Protein AF-W9Y0J8-F1 (afdb_monomer_lite)

Foldseek 3Di:
DPVVVVVVVVVVVVVVLLVLLVVLLVVVVVDDDPPVHDDPAAADDFADDLCLVVVQVCVQVVHPDQVSVVVVVVVCCVVPNPSDDDDDADADDDPDPVCRQVVQQVCCVVRVQDSNSNRHSDPDHGSPPPVVVVVPDDPVVSVVSVVVVVPDPPNVVRNVVVVVVCCCPQVVDPCSVVVVVVVVVVVVVVVVVVVVVVVVVVVVVVVVVVVVVVPDDDD

Secondary structure (DSSP, 8-state):
--HHHHHHHHHHHHHHHHHHHHHHHHHHHTT-S-TTSPPSS--B-----SSHHHHHHHHHTTTTS-HHHHHHHHHHHHHSTTT-----------SSHHHHHHHHHHHHHHTT-BGGGTSB-B-SPTTTTTHHHHTTS-HHHHHHHHHHHHH-HHHHHHHHHHHHHHHHHHSSSTTHHHHHHHHHHHHHHHHHHHHHHHHHHHHHHHHHHHHHHTT----

Organism: NCBI:txid1182541

Structure (mmCIF, N/CA/C/O backbone):
data_AF-W9Y0J8-F1
#
_entry.id   AF-W9Y0J8-F1
#
loop_
_atom_site.group_PDB
_atom_site.id
_atom_site.type_symbol
_atom_site.label_atom_id
_atom_site.label_alt_id
_atom_site.label_comp_id
_atom_site.label_asym_id
_atom_site.label_entity_id
_atom_site.label_seq_id
_atom_site.pdbx_PDB_ins_code
_atom_site.Cartn_x
_atom_site.Cartn_y
_atom_site.Cartn_z
_atom_site.occupancy
_atom_site.B_iso_or_equiv
_atom_site.auth_seq_id
_atom_site.auth_comp_id
_atom_site.auth_asym_id
_atom_site.auth_atom_id
_atom_site.pdbx_PDB_model_num
ATOM 1 N N . MET A 1 1 ? 30.926 -12.466 16.566 1.00 41.88 1 MET A N 1
ATOM 2 C CA . MET A 1 1 ? 30.246 -11.501 17.461 1.00 41.88 1 MET A CA 1
ATOM 3 C C . MET A 1 1 ? 29.746 -10.285 16.660 1.00 41.88 1 MET A C 1
ATOM 5 O O . MET A 1 1 ? 30.094 -9.160 16.967 1.00 41.88 1 MET A O 1
ATOM 9 N N . VAL A 1 2 ? 28.962 -10.512 15.593 1.00 45.66 2 VAL A N 1
ATOM 10 C CA . VAL A 1 2 ? 28.469 -9.461 14.659 1.00 45.66 2 VAL A CA 1
ATOM 11 C C . VAL A 1 2 ? 26.941 -9.544 14.482 1.00 45.66 2 VAL A C 1
ATOM 13 O O . VAL A 1 2 ? 26.283 -8.559 14.166 1.00 45.66 2 VAL A O 1
ATOM 16 N N . THR A 1 3 ? 26.348 -10.706 14.762 1.00 46.00 3 THR A N 1
ATOM 17 C CA . THR A 1 3 ? 24.920 -10.994 14.559 1.00 46.00 3 THR A CA 1
ATOM 18 C C . THR A 1 3 ? 24.002 -10.311 15.579 1.00 46.00 3 THR A C 1
ATOM 20 O O . THR A 1 3 ? 22.896 -9.922 15.226 1.00 46.00 3 THR A O 1
ATOM 23 N N . VAL A 1 4 ? 24.460 -10.118 16.823 1.00 45.41 4 VAL A N 1
ATOM 24 C CA . VAL A 1 4 ? 23.644 -9.522 17.902 1.00 45.41 4 VAL A CA 1
ATOM 25 C C . VAL A 1 4 ? 23.455 -8.013 17.700 1.00 45.41 4 VAL A C 1
ATOM 27 O O . VAL A 1 4 ? 22.342 -7.525 17.853 1.00 45.41 4 VAL A O 1
ATOM 30 N N . ASN A 1 5 ? 24.494 -7.290 17.261 1.00 48.16 5 ASN A N 1
ATOM 31 C CA . ASN A 1 5 ? 24.387 -5.852 16.976 1.00 48.16 5 ASN A CA 1
ATOM 32 C C . ASN A 1 5 ? 23.451 -5.557 15.794 1.00 48.16 5 ASN A C 1
ATOM 34 O O . ASN A 1 5 ? 22.644 -4.639 15.884 1.00 48.16 5 ASN A O 1
ATOM 38 N N . LYS A 1 6 ? 23.489 -6.368 14.725 1.00 47.16 6 LYS A N 1
ATOM 39 C CA . LYS A 1 6 ? 22.590 -6.193 13.568 1.00 47.16 6 LYS A CA 1
ATOM 40 C C . LYS A 1 6 ? 21.117 -6.432 13.908 1.00 47.16 6 LYS A C 1
ATOM 42 O O . LYS A 1 6 ? 20.257 -5.743 13.371 1.00 47.16 6 LYS A O 1
ATOM 47 N N . LEU A 1 7 ? 20.823 -7.393 14.788 1.00 52.94 7 LEU A N 1
ATOM 48 C CA . LEU A 1 7 ? 19.456 -7.640 15.261 1.00 52.94 7 LEU A CA 1
ATOM 49 C C . LEU A 1 7 ? 18.948 -6.465 16.106 1.00 52.94 7 LEU A C 1
ATOM 51 O O . LEU A 1 7 ? 17.852 -5.971 15.866 1.00 52.94 7 LEU A O 1
ATOM 55 N N . HIS A 1 8 ? 19.781 -5.957 17.018 1.00 50.41 8 HIS A N 1
ATOM 56 C CA . HIS A 1 8 ? 19.431 -4.816 17.866 1.00 50.41 8 HIS A CA 1
ATOM 57 C C . HIS A 1 8 ? 19.156 -3.543 17.046 1.00 50.41 8 HIS A C 1
ATOM 59 O O . HIS A 1 8 ? 18.212 -2.810 17.331 1.00 50.41 8 HIS A O 1
ATOM 65 N N . GLU A 1 9 ? 19.947 -3.297 16.000 1.00 54.28 9 GLU A N 1
ATOM 66 C CA . GLU A 1 9 ? 19.789 -2.160 15.087 1.00 54.28 9 GLU A CA 1
ATOM 67 C C . GLU A 1 9 ? 18.525 -2.277 14.214 1.00 54.28 9 GLU A C 1
ATOM 69 O O . GLU A 1 9 ? 17.776 -1.308 14.069 1.00 54.28 9 GLU A O 1
ATOM 74 N N . GLN A 1 10 ? 18.224 -3.477 13.697 1.00 60.66 10 GLN A N 1
ATOM 75 C CA . GLN A 1 10 ? 16.974 -3.742 12.975 1.00 60.66 10 GLN A CA 1
ATOM 76 C C . GLN A 1 10 ? 15.741 -3.551 13.865 1.00 60.66 10 GLN A C 1
ATOM 78 O O . GLN A 1 10 ? 14.752 -2.964 13.420 1.00 60.66 10 GLN A O 1
ATOM 83 N N . ASP A 1 11 ? 15.798 -4.003 15.117 1.00 61.78 11 ASP A N 1
ATOM 84 C CA . ASP A 1 11 ? 14.700 -3.851 16.071 1.00 61.78 11 ASP A CA 1
ATOM 85 C C . ASP A 1 11 ? 14.497 -2.384 16.481 1.00 61.78 11 ASP A C 1
ATOM 87 O O . ASP A 1 11 ? 13.356 -1.920 16.558 1.00 61.78 11 ASP A O 1
ATOM 91 N N . HIS A 1 12 ? 15.578 -1.612 16.654 1.00 60.88 12 HIS A N 1
ATOM 92 C CA . HIS A 1 12 ? 15.491 -0.165 16.878 1.00 60.88 12 HIS A CA 1
ATOM 93 C C . HIS A 1 12 ? 14.863 0.575 15.692 1.00 60.88 12 HIS A C 1
ATOM 95 O O . HIS A 1 12 ? 13.988 1.420 15.896 1.00 60.88 12 HIS A O 1
ATOM 101 N N . ASN A 1 13 ? 15.254 0.236 14.461 1.00 75.00 13 ASN A N 1
ATOM 102 C CA . ASN A 1 13 ? 14.703 0.862 13.260 1.00 75.00 13 ASN A CA 1
ATOM 103 C C . ASN A 1 13 ? 13.203 0.542 13.098 1.00 75.00 13 ASN A C 1
ATOM 105 O O . ASN A 1 13 ? 12.378 1.438 12.914 1.00 75.00 13 ASN A O 1
ATOM 109 N N . ARG A 1 14 ? 12.812 -0.724 13.297 1.00 82.25 14 ARG A N 1
ATOM 110 C CA . ARG A 1 14 ? 11.399 -1.141 13.278 1.00 82.25 14 ARG A CA 1
ATOM 111 C C . ARG A 1 14 ? 10.566 -0.436 14.337 1.00 82.25 14 ARG A C 1
ATOM 113 O O . ARG A 1 14 ? 9.449 -0.010 14.055 1.00 82.25 14 ARG A O 1
ATOM 120 N N . ARG A 1 15 ? 11.101 -0.292 15.551 1.00 84.56 15 ARG A N 1
ATOM 121 C CA . ARG A 1 15 ? 10.426 0.443 16.621 1.00 84.56 15 ARG A CA 1
ATOM 122 C C . ARG A 1 15 ? 10.195 1.901 16.231 1.00 84.56 15 ARG A C 1
ATOM 124 O O . ARG A 1 15 ? 9.079 2.382 16.393 1.00 84.56 15 ARG A O 1
ATOM 131 N N . SER A 1 16 ? 11.204 2.568 15.671 1.00 84.50 16 SER A N 1
ATOM 132 C CA . SER A 1 16 ? 11.073 3.957 15.219 1.00 84.50 16 SER A CA 1
ATOM 133 C C . SER A 1 16 ? 9.994 4.115 14.144 1.00 84.50 16 SER A C 1
ATOM 135 O O . SER A 1 16 ? 9.191 5.045 14.211 1.00 84.50 16 SER A O 1
ATOM 137 N N . VAL A 1 17 ? 9.914 3.180 13.193 1.00 86.06 17 VAL A N 1
ATOM 138 C CA . VAL A 1 17 ? 8.860 3.154 12.166 1.00 86.06 17 VAL A CA 1
ATOM 139 C C . VAL A 1 17 ? 7.468 3.001 12.784 1.00 86.06 17 VAL A C 1
ATOM 141 O O . VAL A 1 17 ? 6.547 3.730 12.418 1.00 86.06 17 VAL A O 1
ATOM 144 N N . VAL A 1 18 ? 7.302 2.086 13.744 1.00 87.75 18 VAL A N 1
ATOM 145 C CA . VAL A 1 18 ? 6.018 1.897 14.439 1.00 87.75 18 VAL A CA 1
ATOM 146 C C . VAL A 1 18 ? 5.642 3.139 15.247 1.00 87.75 18 VAL A C 1
ATOM 148 O O . VAL A 1 18 ? 4.486 3.553 15.226 1.00 87.75 18 VAL A O 1
ATOM 151 N N . GLU A 1 19 ? 6.598 3.762 15.936 1.00 87.50 19 GLU A N 1
ATOM 152 C CA . GLU A 1 19 ? 6.370 4.997 16.695 1.00 87.50 19 GLU A CA 1
ATOM 153 C C . GLU A 1 19 ? 5.931 6.148 15.778 1.00 87.50 19 GLU A C 1
ATOM 155 O O . GLU A 1 19 ? 4.981 6.859 16.112 1.00 87.50 19 GLU A O 1
ATOM 160 N N . HIS A 1 20 ? 6.551 6.284 14.601 1.00 84.25 20 HIS A N 1
ATOM 161 C CA . HIS A 1 20 ? 6.134 7.235 13.568 1.00 84.25 20 HIS A CA 1
ATOM 162 C C . HIS A 1 20 ? 4.701 6.979 13.100 1.00 84.25 20 HIS A C 1
ATOM 164 O O . HIS A 1 20 ? 3.868 7.884 13.155 1.00 84.25 20 HIS A O 1
ATOM 170 N N . PHE A 1 21 ? 4.395 5.736 12.723 1.00 87.69 21 PHE A N 1
ATOM 171 C CA . PHE A 1 21 ? 3.055 5.340 12.297 1.00 87.69 21 PHE A CA 1
ATOM 172 C C . PHE A 1 21 ? 1.998 5.654 13.368 1.00 87.69 21 PHE A C 1
ATOM 174 O O . PHE A 1 21 ? 0.971 6.257 13.070 1.00 87.69 21 PHE A O 1
ATOM 181 N N . VAL A 1 22 ? 2.253 5.304 14.635 1.00 87.56 22 VAL A N 1
ATOM 182 C CA . VAL A 1 22 ? 1.313 5.560 15.741 1.00 87.56 22 VAL A CA 1
ATOM 183 C C . VAL A 1 22 ? 1.137 7.055 16.001 1.00 87.56 22 VAL A C 1
ATOM 185 O O . VAL A 1 22 ? 0.021 7.495 16.277 1.00 87.56 22 VAL A O 1
ATOM 188 N N . ARG A 1 23 ? 2.214 7.843 15.941 1.00 86.94 23 ARG A N 1
ATOM 189 C CA . ARG A 1 23 ? 2.152 9.298 16.124 1.00 86.94 23 ARG A CA 1
ATOM 190 C C . ARG A 1 23 ? 1.251 9.944 15.074 1.00 86.94 23 ARG A C 1
ATOM 192 O O . ARG A 1 23 ? 0.378 10.733 15.431 1.00 86.94 23 ARG A O 1
ATOM 199 N N . ASP A 1 24 ? 1.433 9.580 13.812 1.00 82.31 24 ASP A N 1
ATOM 200 C CA . ASP A 1 24 ? 0.689 10.186 12.710 1.00 82.31 24 ASP A CA 1
ATOM 201 C C . ASP A 1 24 ? -0.756 9.656 12.663 1.00 82.31 24 ASP A C 1
ATOM 203 O O . ASP A 1 24 ? -1.689 10.429 12.452 1.00 82.31 24 ASP A O 1
ATOM 207 N N . LEU A 1 25 ? -0.973 8.380 13.009 1.00 82.69 25 LEU A N 1
ATOM 208 C CA . LEU A 1 25 ? -2.308 7.815 13.224 1.00 82.69 25 LEU A CA 1
ATOM 209 C C . LEU A 1 25 ? -3.071 8.544 14.341 1.00 82.69 25 LEU A C 1
ATOM 211 O O . LEU A 1 25 ? -4.255 8.835 14.189 1.00 82.69 25 LEU A O 1
ATOM 215 N N . ARG A 1 26 ? -2.421 8.866 15.468 1.00 81.44 26 ARG A N 1
ATOM 216 C CA . ARG A 1 26 ? -3.066 9.605 16.568 1.00 81.44 26 ARG A CA 1
ATOM 217 C C . ARG A 1 26 ? -3.559 10.974 16.125 1.00 81.44 26 ARG A C 1
ATOM 219 O O . ARG A 1 26 ? -4.678 11.330 16.475 1.00 81.44 26 ARG A O 1
ATOM 226 N N . ARG A 1 27 ? -2.765 11.701 15.331 1.00 75.38 27 ARG A N 1
ATOM 227 C CA . ARG A 1 27 ? -3.169 12.996 14.764 1.00 75.38 27 ARG A CA 1
ATOM 228 C C . ARG A 1 27 ? -4.475 12.877 13.978 1.00 75.38 27 ARG A C 1
ATOM 230 O O . ARG A 1 27 ? -5.329 13.745 14.097 1.00 75.38 27 ARG A O 1
ATOM 237 N N . ASP A 1 28 ? -4.640 11.802 13.214 1.00 71.56 28 ASP A N 1
ATOM 238 C CA . ASP A 1 28 ? -5.849 11.572 12.421 1.00 71.56 28 ASP A CA 1
ATOM 239 C C . ASP A 1 28 ? -7.051 11.115 13.265 1.00 71.56 28 ASP A C 1
ATOM 241 O O . ASP A 1 28 ? -8.195 11.437 12.933 1.00 71.56 28 ASP A O 1
ATOM 245 N N . LEU A 1 29 ? -6.809 10.368 14.348 1.00 72.06 29 LEU A N 1
ATOM 246 C CA . LEU A 1 29 ? -7.855 9.850 15.238 1.00 72.06 29 LEU A CA 1
ATOM 247 C C . LEU A 1 29 ? -8.423 10.911 16.191 1.00 72.06 29 LEU A C 1
ATOM 249 O O . LEU A 1 29 ? -9.604 10.841 16.522 1.00 72.06 29 LEU A O 1
ATOM 253 N N . ASP A 1 30 ? -7.624 11.898 16.603 1.00 62.84 30 ASP A N 1
ATOM 254 C CA . ASP A 1 30 ? -8.032 12.926 17.578 1.00 62.84 30 ASP A CA 1
ATOM 255 C C . ASP A 1 30 ? -9.066 13.930 17.023 1.00 62.84 30 ASP A C 1
ATOM 257 O O . ASP A 1 30 ? -9.601 14.761 17.752 1.00 62.84 30 ASP A O 1
ATOM 261 N N . ILE A 1 31 ? -9.362 13.881 15.717 1.00 56.50 31 ILE A N 1
ATOM 262 C CA . ILE A 1 31 ? -10.026 14.986 15.012 1.00 56.50 31 ILE A CA 1
ATOM 263 C C . ILE A 1 31 ? -11.538 14.780 14.770 1.00 56.50 31 ILE A C 1
ATOM 265 O O . ILE A 1 31 ? -12.193 15.746 14.381 1.00 56.50 31 ILE A O 1
ATOM 269 N N . ARG A 1 32 ? -12.171 13.603 14.960 1.00 55.03 32 ARG A N 1
ATOM 270 C CA . ARG A 1 32 ? -13.551 13.416 14.424 1.00 55.03 32 ARG A CA 1
ATOM 271 C C . ARG A 1 32 ? -14.574 12.659 15.279 1.00 55.03 32 ARG A C 1
ATOM 273 O O . ARG A 1 32 ? -14.362 11.535 15.718 1.00 55.03 32 ARG A O 1
ATOM 280 N N . ALA A 1 33 ? -15.774 13.248 15.346 1.00 55.66 33 ALA A N 1
ATOM 281 C CA . ALA A 1 33 ? -17.040 12.537 15.516 1.00 55.66 33 ALA A CA 1
ATOM 282 C C . ALA A 1 33 ? -17.268 11.574 14.328 1.00 55.66 33 ALA A C 1
ATOM 284 O O . ALA A 1 33 ? -17.058 11.961 13.178 1.00 55.66 33 ALA A O 1
ATOM 285 N N . GLY A 1 34 ? -17.710 10.338 14.594 1.00 61.41 34 GLY A N 1
ATOM 286 C CA . GLY A 1 34 ? -17.904 9.296 13.570 1.00 61.41 34 GLY A CA 1
ATOM 287 C C . GLY A 1 34 ? -16.818 8.214 13.527 1.00 61.41 34 GLY A C 1
ATOM 288 O O . GLY A 1 34 ? -16.537 7.688 12.454 1.00 61.41 34 GLY A O 1
ATOM 289 N N . TYR A 1 35 ? -16.202 7.891 14.671 1.00 62.19 35 TYR A N 1
ATOM 290 C CA . TYR A 1 35 ? -15.223 6.797 14.824 1.00 62.19 35 TYR A CA 1
ATOM 291 C C . TYR A 1 35 ? -15.770 5.413 14.422 1.00 62.19 35 TYR A C 1
ATOM 293 O O . TYR A 1 35 ? -15.007 4.478 14.204 1.00 62.19 35 TYR A O 1
ATOM 301 N N . ASP A 1 36 ? -17.093 5.291 14.363 1.00 67.19 36 ASP A N 1
ATOM 302 C CA . ASP A 1 36 ? -17.869 4.116 13.985 1.00 67.19 36 ASP A CA 1
ATOM 303 C C . ASP A 1 36 ? -18.178 4.055 12.479 1.00 67.19 36 ASP A C 1
ATOM 305 O O . ASP A 1 36 ? -18.804 3.104 12.014 1.00 67.19 36 ASP A O 1
ATOM 309 N N . LYS A 1 37 ? -17.750 5.057 11.700 1.00 70.94 37 LYS A N 1
ATOM 310 C CA . LYS A 1 37 ? -17.963 5.119 10.250 1.00 70.94 37 LYS A CA 1
ATOM 311 C C . LYS A 1 37 ? -16.682 4.773 9.486 1.00 70.94 37 LYS A C 1
ATOM 313 O O . LYS A 1 37 ? -15.587 5.097 9.953 1.00 70.94 37 LYS A O 1
ATOM 318 N N . PRO A 1 38 ? -16.791 4.180 8.280 1.00 69.31 38 PRO A N 1
ATOM 319 C CA . PRO A 1 38 ? -15.637 3.967 7.414 1.00 69.31 38 PRO A CA 1
ATOM 320 C C . PRO A 1 38 ? -14.871 5.272 7.166 1.00 69.31 38 PRO A C 1
ATOM 322 O O . PRO A 1 38 ? -15.468 6.317 6.889 1.00 69.31 38 PRO A O 1
ATOM 325 N N . ARG A 1 39 ? -13.536 5.218 7.256 1.00 72.81 39 ARG A N 1
ATOM 326 C CA . ARG A 1 39 ? -12.682 6.345 6.858 1.00 72.81 39 ARG A CA 1
ATOM 327 C C . ARG A 1 39 ? -12.871 6.610 5.362 1.00 72.81 39 ARG A C 1
ATOM 329 O O . ARG A 1 39 ? -13.032 5.680 4.582 1.00 72.81 39 ARG A O 1
ATOM 336 N N . HIS A 1 40 ? -12.772 7.879 4.962 1.00 70.56 40 HIS A N 1
ATOM 337 C CA . HIS A 1 40 ? -12.768 8.252 3.541 1.00 70.56 40 HIS A CA 1
ATOM 338 C C . HIS A 1 40 ? -11.569 7.647 2.793 1.00 70.56 40 HIS A C 1
ATOM 340 O O . HIS A 1 40 ? -11.663 7.351 1.608 1.00 70.56 40 HIS A O 1
ATOM 346 N N . VAL A 1 41 ? -10.434 7.486 3.479 1.00 75.06 41 VAL A N 1
ATOM 347 C CA . VAL A 1 41 ? -9.249 6.809 2.946 1.00 75.06 41 VAL A CA 1
ATOM 348 C C . VAL A 1 41 ? -9.007 5.574 3.813 1.00 75.06 41 VAL A C 1
ATOM 350 O O . VAL A 1 41 ? -8.814 5.736 5.026 1.00 75.06 41 VAL A O 1
ATOM 353 N N . PRO A 1 42 ? -9.089 4.354 3.249 1.00 81.94 42 PRO A N 1
ATOM 354 C CA . PRO A 1 42 ? -8.807 3.139 3.998 1.00 81.94 42 PRO A CA 1
ATOM 355 C C . PRO A 1 42 ? -7.323 3.070 4.365 1.00 81.94 42 PRO A C 1
ATOM 357 O O . PRO A 1 42 ? -6.492 3.770 3.793 1.00 81.94 42 PRO A O 1
ATOM 360 N N . PHE A 1 43 ? -6.985 2.207 5.321 1.00 88.25 43 PHE A N 1
ATOM 361 C CA . PHE A 1 43 ? -5.584 1.871 5.536 1.00 88.25 43 PHE A CA 1
ATOM 362 C C . PHE A 1 43 ? -5.088 0.982 4.405 1.00 88.25 43 PHE A C 1
ATOM 364 O O . PHE A 1 43 ? -5.770 0.013 4.065 1.00 88.25 43 PHE A O 1
ATOM 371 N N . LEU A 1 44 ? -3.921 1.280 3.841 1.00 89.06 44 LEU A N 1
ATOM 372 C CA . LEU A 1 44 ? -3.459 0.573 2.652 1.00 89.06 44 LEU A CA 1
ATOM 373 C C . LEU A 1 44 ? -1.949 0.376 2.566 1.00 89.06 44 LEU A C 1
ATOM 375 O O . LEU A 1 44 ? -1.137 1.153 3.070 1.00 89.06 44 LEU A O 1
ATOM 379 N N . GLU A 1 45 ? -1.602 -0.714 1.894 1.00 89.69 45 GLU A N 1
ATOM 380 C CA . GLU A 1 45 ? -0.286 -0.997 1.345 1.00 89.69 45 GLU A CA 1
ATOM 381 C C . GLU A 1 45 ? -0.464 -1.159 -0.161 1.00 89.69 45 GLU A C 1
ATOM 383 O O . GLU A 1 45 ? -1.436 -1.758 -0.625 1.00 89.69 45 GLU A O 1
ATOM 388 N N . VAL A 1 46 ? 0.463 -0.577 -0.910 1.00 87.69 46 VAL A N 1
ATOM 389 C CA . VAL A 1 46 ? 0.573 -0.775 -2.347 1.00 87.69 46 VAL A CA 1
ATOM 390 C C . VAL A 1 46 ? 1.924 -1.415 -2.586 1.00 87.69 46 VAL A C 1
ATOM 392 O O . VAL A 1 46 ? 2.939 -0.972 -2.048 1.00 87.69 46 VAL A O 1
ATOM 395 N N . GLY A 1 47 ? 1.922 -2.459 -3.400 1.00 84.44 47 GLY A N 1
ATOM 396 C CA . GLY A 1 47 ? 3.131 -3.132 -3.821 1.00 84.44 47 GLY A CA 1
ATOM 397 C C . GLY A 1 47 ? 2.921 -3.808 -5.161 1.00 84.44 47 GLY A C 1
ATOM 398 O O . GLY A 1 47 ? 1.791 -4.086 -5.565 1.00 84.44 47 GLY A O 1
ATOM 399 N N . PHE A 1 48 ? 4.017 -4.110 -5.845 1.00 83.12 48 PHE A N 1
ATOM 400 C CA . PHE A 1 48 ? 3.962 -4.881 -7.086 1.00 83.12 48 PHE A CA 1
ATOM 401 C C . PHE A 1 48 ? 4.450 -6.326 -6.881 1.00 83.12 48 PHE A C 1
ATOM 403 O O . PHE A 1 48 ? 5.144 -6.657 -5.914 1.00 83.12 48 PHE A O 1
ATOM 410 N N . SER A 1 49 ? 4.087 -7.230 -7.792 1.00 81.88 49 SER A N 1
ATOM 411 C CA . SER A 1 49 ? 4.657 -8.578 -7.835 1.00 81.88 49 SER A CA 1
ATOM 412 C C . SER A 1 49 ? 4.498 -9.208 -9.210 1.00 81.88 49 SER A C 1
ATOM 414 O O . SER A 1 49 ? 3.456 -9.064 -9.839 1.00 81.88 49 SER A O 1
ATOM 416 N N . ASP A 1 50 ? 5.499 -9.983 -9.617 1.00 75.31 50 ASP A N 1
ATOM 417 C CA . ASP A 1 50 ? 5.416 -10.926 -10.735 1.00 75.31 50 ASP A CA 1
ATOM 418 C C . ASP A 1 50 ? 4.655 -12.217 -10.385 1.00 75.31 50 ASP A C 1
ATOM 420 O O . ASP A 1 50 ? 4.214 -12.951 -11.263 1.00 75.31 50 ASP A O 1
ATOM 424 N N . GLN A 1 51 ? 4.470 -12.495 -9.093 1.00 79.62 51 GLN A N 1
ATOM 425 C CA . GLN A 1 51 ? 3.735 -13.642 -8.564 1.00 79.62 51 GLN A CA 1
ATOM 426 C C . GLN A 1 51 ? 2.571 -13.160 -7.692 1.00 79.62 51 GLN A C 1
ATOM 428 O O . GLN A 1 51 ? 2.458 -13.531 -6.519 1.00 79.62 51 GLN A O 1
ATOM 433 N N . VAL A 1 52 ? 1.690 -12.331 -8.268 1.00 79.81 52 VAL A N 1
ATOM 434 C CA . VAL A 1 52 ? 0.612 -11.632 -7.546 1.00 79.81 52 VAL A CA 1
ATOM 435 C C . VAL A 1 52 ? -0.211 -12.561 -6.652 1.00 79.81 52 VAL A C 1
ATOM 437 O O . VAL A 1 52 ? -0.365 -12.285 -5.467 1.00 79.81 52 VAL A O 1
ATOM 440 N N . ILE A 1 53 ? -0.628 -13.735 -7.137 1.00 79.56 53 ILE A N 1
ATOM 441 C CA . ILE A 1 53 ? -1.405 -14.697 -6.337 1.00 79.56 53 ILE A CA 1
ATOM 442 C C . ILE A 1 53 ? -0.633 -15.188 -5.108 1.00 79.56 53 ILE A C 1
ATOM 444 O O . ILE A 1 53 ? -1.203 -15.342 -4.025 1.00 79.56 53 ILE A O 1
ATOM 448 N N . LYS A 1 54 ? 0.672 -15.438 -5.249 1.00 79.19 54 LYS A N 1
ATOM 449 C CA . LYS A 1 54 ? 1.518 -15.865 -4.131 1.00 79.19 54 LYS A CA 1
ATOM 450 C C . LYS A 1 54 ? 1.663 -14.738 -3.114 1.00 79.19 54 LYS A C 1
ATOM 452 O O . LYS A 1 54 ? 1.536 -15.008 -1.921 1.00 79.19 54 LYS A O 1
ATOM 457 N N . ARG A 1 55 ? 1.870 -13.498 -3.574 1.00 83.00 55 ARG A N 1
ATOM 458 C CA . ARG A 1 55 ? 1.976 -12.322 -2.700 1.00 83.00 55 ARG A CA 1
ATOM 459 C C . ARG A 1 55 ? 0.661 -12.035 -1.969 1.00 83.00 55 ARG A C 1
ATOM 461 O O . ARG A 1 55 ? 0.678 -11.865 -0.756 1.00 83.00 55 ARG A O 1
ATOM 468 N N . LEU A 1 56 ? -0.481 -12.110 -2.650 1.00 84.00 56 LEU A N 1
ATOM 469 C CA . LEU A 1 56 ? -1.805 -11.963 -2.033 1.00 84.00 56 LEU A CA 1
ATOM 470 C C . LEU A 1 56 ? -2.056 -13.027 -0.950 1.00 84.00 56 LEU A C 1
ATOM 472 O O . LEU A 1 56 ? -2.401 -12.704 0.188 1.00 84.00 56 LEU A O 1
ATOM 476 N N . ARG A 1 57 ? -1.769 -14.303 -1.242 1.00 85.94 57 ARG A N 1
ATOM 477 C CA . ARG A 1 57 ? -1.860 -15.388 -0.245 1.00 85.94 57 ARG A CA 1
ATOM 478 C C . ARG A 1 57 ? -0.916 -15.182 0.938 1.00 85.94 57 ARG A C 1
ATOM 480 O O . ARG A 1 57 ? -1.277 -15.514 2.064 1.00 85.94 57 ARG A O 1
ATOM 487 N N . ALA A 1 58 ? 0.284 -14.670 0.685 1.00 85.12 58 ALA A N 1
ATOM 488 C CA . ALA A 1 58 ? 1.268 -14.359 1.711 1.00 85.12 58 ALA A CA 1
ATOM 489 C C . ALA A 1 58 ? 0.767 -13.240 2.644 1.00 85.12 58 ALA A C 1
ATOM 491 O O . ALA A 1 58 ? 0.767 -13.431 3.861 1.00 85.12 58 ALA A O 1
ATOM 492 N N . HIS A 1 59 ? 0.227 -12.147 2.094 1.00 87.12 59 HIS A N 1
ATOM 493 C CA . HIS A 1 59 ? -0.406 -11.080 2.877 1.00 87.12 59 HIS A CA 1
ATOM 494 C C . HIS A 1 59 ? -1.613 -11.576 3.682 1.00 87.12 59 HIS A C 1
ATOM 496 O O . HIS A 1 59 ? -1.701 -11.274 4.868 1.00 87.12 59 HIS A O 1
ATOM 502 N N . ALA A 1 60 ? -2.483 -12.405 3.091 1.00 86.69 60 ALA A N 1
ATOM 503 C CA . ALA A 1 60 ? -3.658 -12.960 3.775 1.00 86.69 60 ALA A CA 1
ATOM 504 C C . ALA A 1 60 ? -3.280 -13.848 4.973 1.00 86.69 60 ALA A C 1
ATOM 506 O O . ALA A 1 60 ? -4.025 -13.958 5.940 1.00 86.69 60 ALA A O 1
ATOM 507 N N . LYS A 1 61 ? -2.105 -14.486 4.913 1.00 88.19 61 LYS A N 1
ATOM 508 C CA . LYS A 1 61 ? -1.554 -15.316 5.993 1.00 88.19 61 LYS A CA 1
ATOM 509 C C . LYS A 1 61 ? -0.600 -14.557 6.915 1.00 88.19 61 LYS A C 1
ATOM 511 O O . LYS A 1 61 ? -0.019 -15.170 7.806 1.00 88.19 61 LYS A O 1
ATOM 516 N N . HIS A 1 62 ? -0.382 -13.263 6.681 1.00 88.31 62 HIS A N 1
ATOM 517 C CA . HIS A 1 62 ? 0.632 -12.451 7.360 1.00 88.31 62 HIS A CA 1
ATOM 518 C C . HIS A 1 62 ? 2.067 -13.002 7.269 1.00 88.31 62 HIS A C 1
ATOM 520 O O . HIS A 1 62 ? 2.943 -12.611 8.041 1.00 88.31 62 HIS A O 1
ATOM 526 N N . THR A 1 63 ? 2.350 -13.867 6.296 1.00 83.94 63 THR A N 1
ATOM 527 C CA . THR A 1 63 ? 3.681 -14.436 6.053 1.00 83.94 63 THR A CA 1
ATOM 528 C C . THR A 1 63 ? 4.397 -13.592 5.009 1.00 83.94 63 THR A C 1
ATOM 530 O O . THR A 1 63 ? 3.830 -13.376 3.947 1.00 83.94 63 THR A O 1
ATOM 533 N N . CYS A 1 64 ? 5.622 -13.123 5.268 1.00 78.25 64 CYS A N 1
ATOM 534 C CA . CYS A 1 64 ? 6.371 -12.270 4.322 1.00 78.25 64 CYS A CA 1
ATOM 535 C C . CYS A 1 64 ? 5.606 -11.000 3.891 1.00 78.25 64 CYS A C 1
ATOM 537 O O . CYS A 1 64 ? 5.685 -10.570 2.746 1.00 78.25 64 CYS A O 1
ATOM 539 N N . SER A 1 65 ? 4.856 -10.423 4.827 1.00 79.94 65 SER A N 1
ATOM 540 C CA . SER A 1 65 ? 4.051 -9.216 4.649 1.00 79.94 65 SER A CA 1
ATOM 541 C C . SER A 1 65 ? 4.685 -8.034 5.389 1.00 79.94 65 SER A C 1
ATOM 543 O O . SER A 1 65 ? 5.575 -8.214 6.226 1.00 79.94 65 SER A O 1
ATOM 545 N N . ASN A 1 66 ? 4.216 -6.821 5.107 1.00 88.00 66 ASN A N 1
ATOM 546 C CA . ASN A 1 66 ? 4.609 -5.625 5.835 1.00 88.00 66 ASN A CA 1
ATOM 547 C C . ASN A 1 66 ? 4.308 -5.788 7.341 1.00 88.00 66 ASN A C 1
ATOM 549 O O . ASN A 1 66 ? 3.171 -6.045 7.743 1.00 88.00 66 ASN A O 1
ATOM 553 N N . TYR A 1 67 ? 5.335 -5.650 8.186 1.00 88.81 67 TYR A N 1
ATOM 554 C CA . TYR A 1 67 ? 5.196 -5.893 9.625 1.00 88.81 67 TYR A CA 1
ATOM 555 C C . TYR A 1 67 ? 4.326 -4.844 10.331 1.00 88.81 67 TYR A C 1
ATOM 557 O O . TYR A 1 67 ? 3.689 -5.181 11.325 1.00 88.81 67 TYR A O 1
ATOM 565 N N . VAL A 1 68 ? 4.259 -3.606 9.824 1.00 89.44 68 VAL A N 1
ATOM 566 C CA . VAL A 1 68 ? 3.387 -2.552 10.369 1.00 89.44 68 VAL A CA 1
ATOM 567 C C . VAL A 1 68 ? 1.928 -2.909 10.105 1.00 89.44 68 VAL A C 1
ATOM 569 O O . VAL A 1 68 ? 1.122 -2.882 11.029 1.00 89.44 68 VAL A O 1
ATOM 572 N N . MET A 1 69 ? 1.609 -3.342 8.880 1.00 90.81 69 MET A N 1
ATOM 573 C CA . MET A 1 69 ? 0.277 -3.843 8.520 1.00 90.81 69 MET A CA 1
ATOM 574 C C . MET A 1 69 ? -0.123 -5.042 9.388 1.00 90.81 69 MET A C 1
ATOM 576 O O . MET A 1 69 ? -1.231 -5.087 9.917 1.00 90.81 69 MET A O 1
ATOM 580 N N . ASN A 1 70 ? 0.790 -6.000 9.578 1.00 91.31 70 ASN A N 1
ATOM 581 C CA . ASN A 1 70 ? 0.540 -7.171 10.419 1.00 91.31 70 ASN A CA 1
ATOM 582 C C . ASN A 1 70 ? 0.295 -6.782 11.886 1.00 91.31 70 ASN A C 1
ATOM 584 O O . ASN A 1 70 ? -0.629 -7.301 12.511 1.00 91.31 70 ASN A O 1
ATOM 588 N N . LEU A 1 71 ? 1.106 -5.870 12.434 1.00 90.38 71 LEU A N 1
ATOM 589 C CA . LEU A 1 71 ? 0.943 -5.370 13.799 1.00 90.38 71 LEU A CA 1
ATOM 590 C C . LEU A 1 71 ? -0.391 -4.636 13.963 1.00 90.38 71 LEU A C 1
ATOM 592 O O . LEU A 1 71 ? -1.099 -4.870 14.940 1.00 90.38 71 LEU A O 1
ATOM 596 N N . PHE A 1 72 ? -0.740 -3.782 12.999 1.00 90.25 72 PHE A N 1
ATOM 597 C CA . PHE A 1 72 ? -2.008 -3.067 12.978 1.00 90.25 72 PHE A CA 1
ATOM 598 C C . PHE A 1 72 ? -3.187 -4.041 12.959 1.00 90.25 72 PHE A C 1
ATOM 600 O O . PHE A 1 72 ? -4.031 -3.970 13.846 1.00 90.25 72 PHE A O 1
ATOM 607 N N . HIS A 1 73 ? -3.195 -5.001 12.029 1.00 90.50 73 HIS A N 1
ATOM 608 C CA . HIS A 1 73 ? -4.276 -5.977 11.906 1.00 90.50 73 HIS A CA 1
ATOM 609 C C . HIS A 1 73 ? -4.427 -6.839 13.169 1.00 90.50 73 HIS A C 1
ATOM 611 O O . HIS A 1 73 ? -5.536 -7.031 13.662 1.00 90.50 73 HIS A O 1
ATOM 617 N N . ALA A 1 74 ? -3.317 -7.295 13.761 1.00 91.12 74 ALA A N 1
ATOM 618 C CA . ALA A 1 74 ? -3.349 -8.040 15.018 1.00 91.12 74 ALA A CA 1
ATOM 619 C C . ALA A 1 74 ? -3.915 -7.204 16.182 1.00 91.12 74 ALA A C 1
ATOM 621 O O . ALA A 1 74 ? -4.670 -7.716 17.012 1.00 91.12 74 ALA A O 1
ATOM 622 N N . ALA A 1 75 ? -3.569 -5.914 16.250 1.00 90.12 75 ALA A N 1
ATOM 623 C CA . ALA A 1 75 ? -4.086 -5.007 17.268 1.00 90.12 75 ALA A CA 1
ATOM 624 C C . ALA A 1 75 ? -5.582 -4.717 17.076 1.00 90.12 75 ALA A C 1
ATOM 626 O O . ALA A 1 75 ? -6.337 -4.747 18.052 1.00 90.12 75 ALA A O 1
ATOM 627 N N . THR A 1 76 ? -6.024 -4.466 15.839 1.00 88.56 76 THR A N 1
ATOM 628 C CA . THR A 1 76 ? -7.432 -4.191 15.535 1.00 88.56 76 THR A CA 1
ATOM 629 C C . THR A 1 76 ? -8.297 -5.419 15.729 1.00 88.56 76 THR A C 1
ATOM 631 O O . THR A 1 76 ? -9.336 -5.295 16.359 1.00 88.56 76 THR A O 1
ATOM 634 N N . GLU A 1 77 ? -7.859 -6.603 15.305 1.00 89.62 77 GLU A N 1
ATOM 635 C CA . GLU A 1 77 ? -8.627 -7.835 15.504 1.00 89.62 77 GLU A CA 1
ATOM 636 C C . GLU A 1 77 ? -8.773 -8.165 16.994 1.00 89.62 77 GLU A C 1
ATOM 638 O O . GLU A 1 77 ? -9.838 -8.559 17.466 1.00 89.62 77 GLU A O 1
ATOM 643 N N . ARG A 1 78 ? -7.730 -7.910 17.795 1.00 90.88 78 ARG A N 1
ATOM 644 C CA . ARG A 1 78 ? -7.819 -8.099 19.246 1.00 90.88 78 ARG A CA 1
ATOM 645 C C . ARG A 1 78 ? -8.747 -7.090 19.929 1.00 90.88 78 ARG A C 1
ATOM 647 O O . ARG A 1 78 ? -9.350 -7.426 20.949 1.00 90.88 78 ARG A O 1
ATOM 654 N N . ARG A 1 79 ? -8.827 -5.850 19.437 1.00 87.62 79 ARG A N 1
ATOM 655 C CA . ARG A 1 79 ? -9.586 -4.767 20.091 1.00 87.62 79 ARG A CA 1
ATOM 656 C C . ARG A 1 79 ? -11.011 -4.596 19.557 1.00 87.62 79 ARG A C 1
ATOM 658 O O . ARG A 1 79 ? -11.874 -4.164 20.326 1.00 87.62 79 ARG A O 1
ATOM 665 N N . PHE A 1 80 ? -11.217 -4.919 18.285 1.00 85.75 80 PHE A N 1
ATOM 666 C CA . PHE A 1 80 ? -12.413 -4.715 17.465 1.00 85.75 80 PHE A CA 1
ATOM 667 C C . PHE A 1 80 ? -12.643 -5.950 16.565 1.00 85.75 80 PHE A C 1
ATOM 669 O O . PHE A 1 80 ? -12.535 -5.858 15.338 1.00 85.75 80 PHE A O 1
ATOM 676 N N . PRO A 1 81 ? -12.905 -7.122 17.166 1.00 87.75 81 PRO A N 1
ATOM 677 C CA . PRO A 1 81 ? -12.960 -8.386 16.436 1.00 87.75 81 PRO A CA 1
ATOM 678 C C . PRO A 1 81 ? -14.013 -8.346 15.327 1.00 87.75 81 PRO A C 1
ATOM 680 O O . PRO A 1 81 ? -15.150 -7.926 15.561 1.00 87.75 81 PRO A O 1
ATOM 683 N N . GLY A 1 82 ? -13.624 -8.756 14.118 1.00 84.44 82 GLY A N 1
ATOM 684 C CA . GLY A 1 82 ? -14.512 -8.809 12.952 1.00 84.44 82 GLY A CA 1
ATOM 685 C C . GLY A 1 82 ? -14.987 -7.449 12.424 1.00 84.44 82 GLY A C 1
ATOM 686 O O . GLY A 1 82 ? -15.860 -7.406 11.563 1.00 84.44 82 GLY A O 1
ATOM 687 N N . THR A 1 83 ? -14.450 -6.335 12.934 1.00 83.50 83 THR A N 1
ATOM 688 C CA . THR A 1 83 ? -14.770 -4.988 12.426 1.00 83.50 83 THR A CA 1
ATOM 689 C C . THR A 1 83 ? -13.874 -4.586 11.257 1.00 83.50 83 THR A C 1
ATOM 691 O O . THR A 1 83 ? -14.312 -3.864 10.366 1.00 83.50 83 THR A O 1
ATOM 694 N N . PHE A 1 84 ? -12.620 -5.038 11.261 1.00 83.25 84 PHE A N 1
ATOM 695 C CA . PHE A 1 84 ? -11.640 -4.721 10.227 1.00 83.25 84 PHE A CA 1
ATOM 696 C C . PHE A 1 84 ? -11.310 -5.983 9.436 1.00 83.25 84 PHE A C 1
ATOM 698 O O . PHE A 1 84 ? -10.983 -7.007 10.027 1.00 83.25 84 PHE A O 1
ATOM 705 N N . GLU A 1 85 ? -11.366 -5.892 8.110 1.00 85.06 85 GLU A N 1
ATOM 706 C CA . GLU A 1 85 ? -11.009 -6.978 7.200 1.00 85.06 85 GLU A CA 1
ATOM 707 C C . GLU A 1 85 ? -9.886 -6.527 6.257 1.00 85.06 85 GLU A C 1
ATOM 709 O O . GLU A 1 85 ? -9.817 -5.368 5.837 1.00 85.06 85 GLU A O 1
ATOM 714 N N . LEU A 1 86 ? -8.982 -7.453 5.926 1.00 87.56 86 LEU A N 1
ATOM 715 C CA . LEU A 1 86 ? -7.948 -7.226 4.924 1.00 87.56 86 LEU A CA 1
ATOM 716 C C . LEU A 1 86 ? -8.515 -7.472 3.521 1.00 87.56 86 LEU A C 1
ATOM 718 O O . LEU A 1 86 ? -8.606 -8.613 3.068 1.00 87.56 86 LEU A O 1
ATOM 722 N N . HIS A 1 87 ? -8.823 -6.393 2.808 1.00 87.62 87 HIS A N 1
ATOM 723 C CA . HIS A 1 87 ? -9.208 -6.457 1.400 1.00 87.62 87 HIS A CA 1
ATOM 724 C C . HIS A 1 87 ? -7.979 -6.465 0.486 1.00 87.62 87 HIS A C 1
ATOM 726 O O . HIS A 1 87 ? -6.991 -5.774 0.731 1.00 87.62 87 HIS A O 1
ATOM 732 N N . GLN A 1 88 ? -8.039 -7.265 -0.577 1.00 86.19 88 GLN A N 1
ATOM 733 C CA . GLN A 1 88 ? -6.932 -7.481 -1.505 1.00 86.19 88 GLN A CA 1
ATOM 734 C C . GLN A 1 88 ? -7.396 -7.270 -2.941 1.00 86.19 88 GLN A C 1
ATOM 736 O O . GLN A 1 88 ? -8.274 -7.991 -3.419 1.00 86.19 88 GLN A O 1
ATOM 741 N N . HIS A 1 89 ? -6.765 -6.323 -3.634 1.00 84.56 89 HIS A N 1
ATOM 742 C CA . HIS A 1 89 ? -7.120 -5.941 -4.998 1.00 84.56 89 HIS A CA 1
ATOM 743 C C . HIS A 1 89 ? -5.890 -5.932 -5.903 1.00 84.56 89 HIS A C 1
ATOM 745 O O . HIS A 1 89 ? -4.775 -5.648 -5.464 1.00 84.56 89 HIS A O 1
ATOM 751 N N . VAL A 1 90 ? -6.108 -6.237 -7.181 1.00 82.69 90 VAL A N 1
ATOM 752 C CA . VAL A 1 90 ? -5.126 -5.995 -8.242 1.00 82.69 90 VAL A CA 1
ATOM 753 C C . VAL A 1 90 ? -5.511 -4.673 -8.887 1.00 82.69 90 VAL A C 1
ATOM 755 O O . VAL A 1 90 ? -6.613 -4.563 -9.408 1.00 82.69 90 VAL A O 1
ATOM 758 N N . LEU A 1 91 ? -4.629 -3.674 -8.824 1.00 80.81 91 LEU A N 1
ATOM 759 C CA . LEU A 1 91 ? -4.913 -2.335 -9.354 1.00 80.81 91 LEU A CA 1
ATOM 760 C C . LEU A 1 91 ? -4.606 -2.234 -10.850 1.00 80.81 91 LEU A C 1
ATOM 762 O O . LEU A 1 91 ? -5.381 -1.670 -11.616 1.00 80.81 91 LEU A O 1
ATOM 766 N N . TYR A 1 92 ? -3.465 -2.784 -11.266 1.00 78.56 92 TYR A N 1
ATOM 767 C CA . TYR A 1 92 ? -2.953 -2.629 -12.620 1.00 78.56 92 TYR A CA 1
ATOM 768 C C . TYR A 1 92 ? -2.094 -3.830 -13.029 1.00 78.56 92 TYR A C 1
ATOM 770 O O . TYR A 1 92 ? -1.305 -4.344 -12.233 1.00 78.56 92 TYR A O 1
ATOM 778 N N . LEU A 1 93 ? -2.250 -4.278 -14.278 1.00 79.06 93 LEU A N 1
ATOM 779 C CA . LEU A 1 93 ? -1.426 -5.328 -14.876 1.00 79.06 93 LEU A CA 1
ATOM 780 C C . LEU A 1 93 ? -0.349 -4.688 -15.748 1.00 79.06 93 LEU A C 1
ATOM 782 O O . LEU A 1 93 ? -0.626 -4.280 -16.877 1.00 79.06 93 LEU A O 1
ATOM 786 N N . CYS A 1 94 ? 0.871 -4.645 -15.221 1.00 72.50 94 CYS A N 1
ATOM 787 C CA . CYS A 1 94 ? 2.016 -4.064 -15.912 1.00 72.50 94 CYS A CA 1
ATOM 788 C C . CYS A 1 94 ? 2.364 -4.870 -17.171 1.00 72.50 94 CYS A C 1
ATOM 790 O O . CYS A 1 94 ? 2.400 -6.103 -17.145 1.00 72.50 94 CYS A O 1
ATOM 792 N N . SER A 1 95 ? 2.607 -4.158 -18.267 1.00 68.81 95 SER A N 1
ATOM 793 C CA . SER A 1 95 ? 3.030 -4.694 -19.566 1.00 68.81 95 SER A CA 1
ATOM 794 C C . SER A 1 95 ? 4.509 -4.423 -19.854 1.00 68.81 95 SER A C 1
ATOM 796 O O . SER A 1 95 ? 5.031 -4.934 -20.834 1.00 68.81 95 SER A O 1
ATOM 798 N N . ASP A 1 96 ? 5.184 -3.663 -18.994 1.00 67.44 96 ASP A N 1
ATOM 799 C CA . ASP A 1 96 ? 6.614 -3.380 -19.067 1.00 67.44 96 ASP A CA 1
ATOM 800 C C . ASP A 1 96 ? 7.191 -3.336 -17.637 1.00 67.44 96 ASP A C 1
ATOM 802 O O . ASP A 1 96 ? 6.520 -2.845 -16.720 1.00 67.44 96 ASP A O 1
ATOM 806 N N . PRO A 1 97 ? 8.413 -3.840 -17.389 1.00 66.75 97 PRO A N 1
ATOM 807 C CA . PRO A 1 97 ? 9.094 -3.682 -16.105 1.00 66.75 97 PRO A CA 1
ATOM 808 C C . PRO A 1 97 ? 9.147 -2.241 -15.586 1.00 66.75 97 PRO A C 1
ATOM 810 O O . PRO A 1 97 ? 9.032 -2.028 -14.379 1.00 66.75 97 PRO A O 1
ATOM 813 N N . ALA A 1 98 ? 9.278 -1.244 -16.459 1.00 66.06 98 ALA A N 1
ATOM 814 C CA . ALA A 1 98 ? 9.275 0.164 -16.088 1.00 66.06 98 ALA A CA 1
ATOM 815 C C . ALA A 1 98 ? 7.932 0.607 -15.484 1.00 66.06 98 ALA A C 1
ATOM 817 O O . ALA A 1 98 ? 7.905 1.399 -14.542 1.00 66.06 98 ALA A O 1
ATOM 818 N N . GLU A 1 99 ? 6.819 0.034 -15.948 1.00 68.88 99 GLU A N 1
ATOM 819 C CA . GLU A 1 99 ? 5.495 0.304 -15.382 1.00 68.88 99 GLU A CA 1
ATOM 820 C C . GLU A 1 99 ? 5.366 -0.209 -13.943 1.00 68.88 99 GLU A C 1
ATOM 822 O O . GLU A 1 99 ? 4.560 0.318 -13.181 1.00 68.88 99 GLU A O 1
ATOM 827 N N . THR A 1 100 ? 6.159 -1.208 -13.536 1.00 72.81 100 THR A N 1
ATOM 828 C CA . THR A 1 100 ? 6.038 -1.802 -12.195 1.00 72.81 100 THR A CA 1
ATOM 829 C C . THR A 1 100 ? 6.446 -0.830 -11.091 1.00 72.81 100 THR A C 1
ATOM 831 O O . THR A 1 100 ? 5.694 -0.638 -10.136 1.00 72.81 100 THR A O 1
ATOM 834 N N . TRP A 1 101 ? 7.602 -0.175 -11.226 1.00 68.94 101 TRP A N 1
ATOM 835 C CA . TRP A 1 101 ? 8.100 0.759 -10.217 1.00 68.94 101 TRP A CA 1
ATOM 836 C C . TRP A 1 101 ? 7.394 2.115 -10.308 1.00 68.94 101 TRP A C 1
ATOM 838 O O . TRP A 1 101 ? 7.059 2.687 -9.272 1.00 68.94 101 TRP A O 1
ATOM 848 N N . LEU A 1 102 ? 7.092 2.597 -11.523 1.00 73.12 102 LEU A N 1
ATOM 849 C CA . LEU A 1 102 ? 6.288 3.809 -11.721 1.00 73.12 102 LEU A CA 1
ATOM 850 C C . LEU A 1 102 ? 4.878 3.634 -11.163 1.00 73.12 102 LEU A C 1
ATOM 852 O O . LEU A 1 102 ? 4.391 4.506 -10.450 1.00 73.12 102 LEU A O 1
ATOM 856 N N . GLY A 1 103 ? 4.247 2.491 -11.435 1.00 76.50 103 GLY A N 1
ATOM 857 C CA . GLY A 1 103 ? 2.937 2.144 -10.904 1.00 76.50 103 GLY A CA 1
ATOM 858 C C . GLY A 1 103 ? 2.950 2.055 -9.382 1.00 76.50 103 GLY A C 1
ATOM 859 O O . GLY A 1 103 ? 2.097 2.654 -8.734 1.00 76.50 103 GLY A O 1
ATOM 860 N N . GLU A 1 104 ? 3.937 1.374 -8.790 1.00 78.69 104 GLU A N 1
ATOM 861 C CA . GLU A 1 104 ? 4.072 1.301 -7.331 1.00 78.69 104 GLU A CA 1
ATOM 862 C C . GLU A 1 104 ? 4.207 2.701 -6.710 1.00 78.6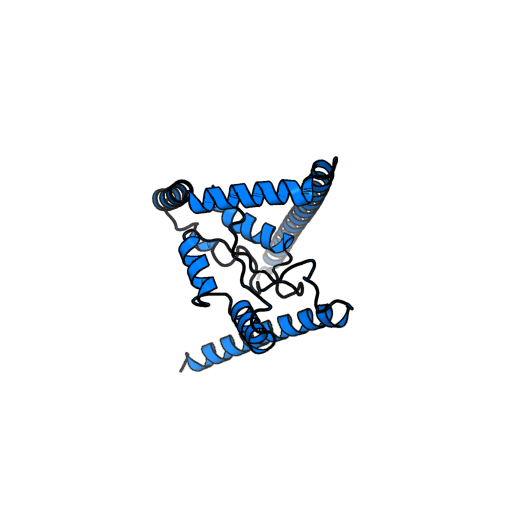9 104 GLU A C 1
ATOM 864 O O . GLU A 1 104 ? 3.502 3.002 -5.748 1.00 78.69 104 GLU A O 1
ATOM 869 N N . ILE A 1 105 ? 5.035 3.587 -7.279 1.00 75.44 105 ILE A N 1
ATOM 870 C CA . ILE A 1 105 ? 5.188 4.975 -6.806 1.00 75.44 105 ILE A CA 1
ATOM 871 C C . ILE A 1 105 ? 3.884 5.760 -6.960 1.00 75.44 105 ILE A C 1
ATOM 873 O O . ILE A 1 105 ? 3.412 6.352 -5.988 1.00 75.44 105 ILE A O 1
ATOM 877 N N . ALA A 1 106 ? 3.293 5.751 -8.155 1.00 80.38 106 ALA A N 1
ATOM 878 C CA . ALA A 1 106 ? 2.098 6.523 -8.470 1.00 80.38 106 ALA A CA 1
ATOM 879 C C . ALA A 1 106 ? 0.915 6.103 -7.593 1.00 80.38 106 ALA A C 1
ATOM 881 O O . ALA A 1 106 ? 0.305 6.947 -6.940 1.00 80.38 106 ALA A O 1
ATOM 882 N N . PHE A 1 107 ? 0.624 4.802 -7.501 1.00 84.31 107 PHE A N 1
ATOM 883 C CA . PHE A 1 107 ? -0.479 4.309 -6.677 1.00 84.31 107 PHE A CA 1
ATOM 884 C C . PHE A 1 107 ? -0.209 4.485 -5.182 1.00 84.31 107 PHE A C 1
ATOM 886 O O . PHE A 1 107 ? -1.135 4.813 -4.446 1.00 84.31 107 PHE A O 1
ATOM 893 N N . THR A 1 108 ? 1.039 4.352 -4.716 1.00 83.25 108 THR A N 1
ATOM 894 C CA . THR A 1 108 ? 1.355 4.654 -3.309 1.00 83.25 108 THR A CA 1
ATOM 895 C C . THR A 1 108 ? 1.072 6.123 -2.990 1.00 83.25 108 THR A C 1
ATOM 897 O O . THR A 1 108 ? 0.470 6.400 -1.956 1.00 83.25 108 THR A O 1
ATOM 900 N N . GLN A 1 109 ? 1.430 7.056 -3.877 1.00 80.12 109 GLN A N 1
ATOM 901 C CA . GLN A 1 109 ? 1.158 8.487 -3.690 1.00 80.12 109 GLN A CA 1
ATOM 902 C C . GLN A 1 109 ? -0.336 8.815 -3.775 1.00 80.12 109 GLN A C 1
ATOM 904 O O . GLN A 1 109 ? -0.882 9.449 -2.874 1.00 80.12 109 GLN A O 1
ATOM 909 N N . LEU A 1 110 ? -1.022 8.344 -4.821 1.00 82.00 110 LEU A N 1
ATOM 910 C CA . LEU A 1 110 ? -2.455 8.587 -5.022 1.00 82.00 110 LEU A CA 1
ATOM 911 C C . LEU A 1 110 ? -3.292 8.065 -3.853 1.00 82.00 110 LEU A C 1
ATOM 913 O O . LEU A 1 110 ? -4.254 8.706 -3.427 1.00 82.00 110 LEU A O 1
ATOM 917 N N . CYS A 1 111 ? -2.911 6.910 -3.312 1.00 80.44 111 CYS A N 1
ATOM 918 C CA . CYS A 1 111 ? -3.607 6.292 -2.198 1.00 80.44 111 CYS A CA 1
ATOM 919 C C . CYS A 1 111 ? -3.106 6.760 -0.826 1.00 80.44 111 CYS A C 1
ATOM 921 O O . CYS A 1 111 ? -3.655 6.321 0.177 1.00 80.44 111 CYS A O 1
ATOM 923 N N . LYS A 1 112 ? -2.102 7.640 -0.734 1.00 82.88 112 LYS A N 1
ATOM 924 C CA . LYS A 1 112 ? -1.519 8.057 0.556 1.00 82.88 112 LYS A CA 1
ATOM 925 C C . LYS A 1 112 ? -0.954 6.890 1.374 1.00 82.88 112 LYS A C 1
ATOM 927 O O . LYS A 1 112 ? -1.090 6.807 2.595 1.00 82.88 112 LYS A O 1
ATOM 932 N N . GLY A 1 113 ? -0.322 5.949 0.677 1.00 83.75 113 GLY A N 1
ATOM 933 C CA . GLY A 1 113 ? 0.140 4.665 1.200 1.00 83.75 113 GLY A CA 1
ATOM 934 C C . GLY A 1 113 ? 1.377 4.726 2.093 1.00 83.75 113 GLY A C 1
ATOM 935 O O . GLY A 1 113 ? 1.784 3.686 2.614 1.00 83.75 113 GLY A O 1
ATOM 936 N N . TYR A 1 114 ? 1.949 5.907 2.335 1.00 84.69 114 TYR A N 1
ATOM 937 C CA . TYR A 1 114 ? 3.079 6.085 3.245 1.00 84.69 114 TYR A CA 1
ATOM 938 C C . TYR A 1 114 ? 2.662 6.213 4.716 1.00 84.69 114 TYR A C 1
ATOM 940 O O . TYR A 1 114 ? 1.647 6.824 5.056 1.00 84.69 114 TYR A O 1
ATOM 948 N N . ILE A 1 115 ? 3.494 5.688 5.623 1.00 82.12 115 ILE A N 1
ATOM 949 C CA . ILE A 1 115 ? 3.273 5.794 7.078 1.00 82.12 115 ILE A CA 1
ATOM 950 C C . ILE A 1 115 ? 3.183 7.248 7.570 1.00 82.12 115 ILE A C 1
ATOM 952 O O . ILE A 1 115 ? 2.547 7.507 8.587 1.00 82.12 115 ILE A O 1
ATOM 956 N N . THR A 1 116 ? 3.790 8.190 6.843 1.00 78.25 116 THR A N 1
ATOM 957 C CA . THR A 1 116 ? 3.800 9.629 7.149 1.00 78.25 116 THR A CA 1
ATOM 958 C C . THR A 1 116 ? 2.468 10.320 6.850 1.00 78.25 116 THR A C 1
ATOM 960 O O . THR A 1 116 ? 2.252 11.473 7.228 1.00 78.25 116 THR A O 1
ATOM 963 N N . GLU A 1 117 ? 1.558 9.622 6.171 1.00 75.75 117 GLU A N 1
ATOM 964 C CA . GLU A 1 117 ? 0.274 10.152 5.711 1.00 75.75 117 GLU A CA 1
ATOM 965 C C . GLU A 1 117 ? -0.922 9.618 6.518 1.00 75.75 117 GLU A C 1
ATOM 967 O O . GLU A 1 117 ? -2.074 9.840 6.148 1.00 75.75 117 GLU A O 1
ATOM 972 N N . GLY A 1 118 ? -0.671 8.908 7.628 1.00 70.44 118 GLY A N 1
ATOM 973 C CA . GLY A 1 118 ? -1.698 8.492 8.603 1.00 70.44 118 GLY A CA 1
ATOM 974 C C . GLY A 1 118 ? -2.671 7.399 8.128 1.00 70.44 118 GLY A C 1
ATOM 975 O O . GLY A 1 118 ? -3.533 6.945 8.889 1.00 70.44 118 GLY A O 1
ATOM 976 N N . SER A 1 119 ? -2.538 6.949 6.880 1.00 78.50 119 SER A N 1
ATOM 977 C CA . SER A 1 119 ? -3.354 5.891 6.261 1.00 78.50 119 SER A CA 1
ATOM 978 C C . SER A 1 119 ? -2.522 4.814 5.554 1.00 78.50 119 SER A C 1
ATOM 980 O O . SER A 1 119 ? -3.058 3.795 5.134 1.00 78.50 119 SER A O 1
ATOM 982 N N . GLY A 1 120 ? -1.203 4.974 5.499 1.00 87.12 120 GLY A N 1
ATOM 983 C CA . GLY A 1 120 ? -0.313 4.050 4.821 1.00 87.12 120 GLY A CA 1
ATOM 984 C C . GLY A 1 120 ? 0.434 3.071 5.721 1.00 87.12 120 GLY A C 1
ATOM 985 O O . GLY A 1 120 ? 0.711 3.356 6.888 1.00 87.12 120 GLY A O 1
ATOM 986 N N . PHE A 1 121 ? 0.839 1.938 5.147 1.00 89.38 121 PHE A N 1
ATOM 987 C CA . PHE A 1 121 ? 1.781 0.998 5.767 1.00 89.38 121 PHE A CA 1
ATOM 988 C C . PHE A 1 121 ? 3.183 1.028 5.136 1.00 89.38 121 PHE A C 1
ATOM 990 O O . PHE A 1 121 ? 4.117 0.421 5.678 1.00 89.38 121 PHE A O 1
ATOM 997 N N . SER A 1 122 ? 3.376 1.725 4.014 1.00 85.00 122 SER A N 1
ATOM 998 C CA . SER A 1 122 ? 4.671 1.817 3.335 1.00 85.00 122 SER A CA 1
ATOM 999 C C . SER A 1 122 ? 5.619 2.735 4.108 1.00 85.00 122 SER A C 1
ATOM 1001 O O . SER A 1 122 ? 5.368 3.923 4.283 1.00 85.00 122 SER A O 1
ATOM 1003 N N . HIS A 1 123 ? 6.718 2.172 4.606 1.00 77.00 123 HIS A N 1
ATOM 1004 C CA . HIS A 1 123 ? 7.759 2.899 5.348 1.00 77.00 123 HIS A CA 1
ATOM 1005 C C . HIS A 1 123 ? 9.083 2.993 4.584 1.00 77.00 123 HIS A C 1
ATOM 1007 O O . HIS A 1 123 ? 9.970 3.742 4.976 1.00 77.00 123 HIS A O 1
ATOM 1013 N N . HIS A 1 124 ? 9.210 2.235 3.495 1.00 74.25 124 HIS A N 1
ATOM 1014 C CA . HIS A 1 124 ? 10.275 2.390 2.513 1.00 74.25 124 HIS A CA 1
ATOM 1015 C C . HIS A 1 124 ? 9.706 3.114 1.293 1.00 74.25 124 HIS A C 1
ATOM 1017 O O . HIS A 1 124 ? 8.519 2.968 0.999 1.00 74.25 124 HIS A O 1
ATOM 1023 N N . GLY A 1 125 ? 10.549 3.873 0.588 1.00 62.94 125 GLY A N 1
ATOM 1024 C CA . GLY A 1 125 ? 10.161 4.504 -0.671 1.00 62.94 125 GLY A CA 1
ATOM 1025 C C . GLY A 1 125 ? 9.703 3.456 -1.685 1.00 62.94 125 GLY A C 1
ATOM 1026 O O . GLY A 1 125 ? 10.396 2.457 -1.898 1.00 62.94 125 GLY A O 1
ATOM 1027 N N . ALA A 1 126 ? 8.543 3.684 -2.299 1.00 58.69 126 ALA A N 1
ATOM 1028 C CA . ALA A 1 126 ? 8.056 2.861 -3.401 1.00 58.69 126 ALA A CA 1
ATOM 1029 C C . ALA A 1 126 ? 9.083 2.833 -4.551 1.00 58.69 126 ALA A C 1
ATOM 1031 O O . ALA A 1 126 ? 9.829 3.793 -4.749 1.00 58.69 126 ALA A O 1
ATOM 1032 N N . GLY A 1 127 ? 9.177 1.718 -5.282 1.00 53.19 127 GLY A N 1
ATOM 1033 C CA . GLY A 1 127 ? 10.129 1.538 -6.384 1.00 53.19 127 GLY A CA 1
ATOM 1034 C C . GLY A 1 127 ? 11.564 1.166 -5.973 1.00 53.19 127 GLY A C 1
ATOM 1035 O O . GLY A 1 127 ? 12.287 0.554 -6.761 1.00 53.19 127 GLY A O 1
ATOM 1036 N N . PHE A 1 128 ? 11.989 1.431 -4.731 1.00 52.81 128 PHE A N 1
ATOM 1037 C CA . PHE A 1 128 ? 13.368 1.153 -4.296 1.00 52.81 128 PHE A CA 1
ATOM 1038 C C . PHE A 1 128 ? 13.661 -0.330 -4.037 1.00 52.81 128 PHE A C 1
ATOM 1040 O O . PHE A 1 128 ? 14.808 -0.758 -4.143 1.00 52.81 128 PHE A O 1
ATOM 1047 N N . SER A 1 129 ? 12.652 -1.138 -3.700 1.00 51.81 129 SER A N 1
ATOM 1048 C CA . SER A 1 129 ? 12.879 -2.524 -3.263 1.00 51.81 129 SER A CA 1
ATOM 1049 C C . SER A 1 129 ? 13.203 -3.505 -4.396 1.00 51.81 129 SER A C 1
ATOM 1051 O O . SER A 1 129 ? 13.650 -4.611 -4.107 1.00 51.81 129 SER A O 1
ATOM 1053 N N . HIS A 1 130 ? 13.003 -3.130 -5.667 1.00 48.53 130 HIS A N 1
ATOM 1054 C CA . HIS A 1 130 ? 13.154 -4.073 -6.785 1.00 48.53 130 HIS A CA 1
ATOM 1055 C C . HIS A 1 130 ? 13.754 -3.500 -8.069 1.00 48.53 130 HIS A C 1
ATOM 1057 O O . HIS A 1 130 ? 14.015 -4.292 -8.978 1.00 48.53 130 HIS A O 1
ATOM 1063 N N . GLY A 1 131 ? 14.017 -2.188 -8.150 1.00 42.66 131 GLY A N 1
ATOM 1064 C CA . GLY A 1 131 ? 14.622 -1.575 -9.335 1.00 42.66 131 GLY A CA 1
ATOM 1065 C C . GLY A 1 131 ? 15.878 -2.318 -9.799 1.00 42.66 131 GLY A C 1
ATOM 1066 O O . GLY A 1 131 ? 16.011 -2.592 -10.981 1.00 42.66 131 GLY A O 1
ATOM 1067 N N . SER A 1 132 ? 16.735 -2.782 -8.881 1.00 43.91 132 SER A N 1
ATOM 1068 C CA . SER A 1 132 ? 17.953 -3.538 -9.220 1.00 43.91 132 SER A CA 1
ATOM 1069 C C . SER A 1 132 ? 17.713 -4.962 -9.740 1.00 43.91 132 SER A C 1
ATOM 1071 O O . SER A 1 132 ? 18.559 -5.494 -10.451 1.00 43.91 132 SER A O 1
ATOM 1073 N N . SER A 1 133 ? 16.578 -5.585 -9.410 1.00 50.03 133 SER A N 1
ATOM 1074 C CA . SER A 1 133 ? 16.316 -7.002 -9.708 1.00 50.03 133 SER A CA 1
ATOM 1075 C C . SER A 1 133 ? 15.835 -7.266 -11.135 1.00 50.03 133 SER A C 1
ATOM 1077 O O . SER A 1 133 ? 15.884 -8.409 -11.584 1.00 50.03 133 SER A O 1
ATOM 1079 N N . TYR A 1 134 ? 15.364 -6.232 -11.839 1.00 50.06 134 TYR A N 1
ATOM 1080 C CA . TYR A 1 134 ? 14.855 -6.343 -13.209 1.00 50.06 134 TYR A CA 1
ATOM 1081 C C . TYR A 1 134 ? 15.924 -6.067 -14.264 1.00 50.06 134 TYR A C 1
ATOM 1083 O O . TYR A 1 134 ? 15.942 -6.752 -15.281 1.00 50.06 134 TYR A O 1
ATOM 1091 N N . TRP A 1 135 ? 16.877 -5.167 -13.989 1.00 48.75 135 TRP A N 1
ATOM 1092 C CA . TRP A 1 135 ? 18.040 -4.943 -14.860 1.00 48.75 135 TRP A CA 1
ATOM 1093 C C . TRP A 1 135 ? 18.918 -6.192 -15.031 1.00 48.75 135 TRP A C 1
ATOM 1095 O O . TRP A 1 135 ? 19.718 -6.258 -15.957 1.00 48.75 135 TRP A O 1
ATOM 1105 N N . SER A 1 136 ? 18.773 -7.184 -14.145 1.00 53.53 136 SER A N 1
ATOM 1106 C CA . SER A 1 136 ? 19.488 -8.461 -14.200 1.00 53.53 136 SER A CA 1
ATOM 1107 C C . SER A 1 136 ? 18.689 -9.621 -14.809 1.00 53.53 136 SER A C 1
ATOM 1109 O O . SER A 1 136 ? 19.215 -10.732 -14.842 1.00 53.53 136 SER A O 1
ATOM 1111 N N . ARG A 1 137 ? 17.429 -9.422 -15.231 1.00 56.72 137 ARG A N 1
ATOM 1112 C CA . ARG A 1 137 ? 16.592 -10.492 -15.811 1.00 56.72 137 ARG A CA 1
ATOM 1113 C C . ARG A 1 137 ? 16.740 -10.554 -17.327 1.00 56.72 137 ARG A C 1
ATOM 1115 O O . ARG A 1 137 ? 16.871 -9.536 -17.997 1.00 56.72 137 ARG A O 1
ATOM 1122 N N . THR A 1 138 ? 16.693 -11.765 -17.865 1.00 57.09 138 THR A N 1
ATOM 1123 C CA . THR A 1 138 ? 16.738 -12.017 -19.308 1.00 57.09 138 THR A CA 1
ATOM 1124 C C . THR A 1 138 ? 15.388 -11.729 -19.973 1.00 57.09 138 THR A C 1
ATOM 1126 O O . THR A 1 138 ? 14.330 -11.810 -19.350 1.00 57.09 138 THR A O 1
ATOM 1129 N N . GLU A 1 139 ? 15.402 -11.450 -21.277 1.00 51.72 139 GLU A N 1
ATOM 1130 C CA . GLU A 1 139 ? 14.196 -11.204 -22.085 1.00 51.72 139 GLU A CA 1
ATOM 1131 C C . GLU A 1 139 ? 13.200 -12.384 -22.044 1.00 51.72 139 GLU A C 1
ATOM 1133 O O . GLU A 1 139 ? 11.984 -12.200 -22.030 1.00 51.72 139 GLU A O 1
ATOM 1138 N N . GLN A 1 140 ? 13.700 -13.618 -21.934 1.00 49.81 140 GLN A N 1
ATOM 1139 C CA . GLN A 1 140 ? 12.874 -14.821 -21.779 1.00 49.81 140 GLN A CA 1
ATOM 1140 C C . GLN A 1 140 ? 12.165 -14.884 -20.418 1.00 49.81 140 GLN A C 1
ATOM 1142 O O . GLN A 1 140 ? 11.004 -15.287 -20.353 1.00 49.81 140 GLN A O 1
ATOM 1147 N N . GLU A 1 141 ? 12.816 -14.448 -19.338 1.00 50.41 141 GLU A N 1
ATOM 1148 C CA . GLU A 1 141 ? 12.198 -14.368 -18.007 1.00 50.41 141 GLU A CA 1
ATOM 1149 C C . GLU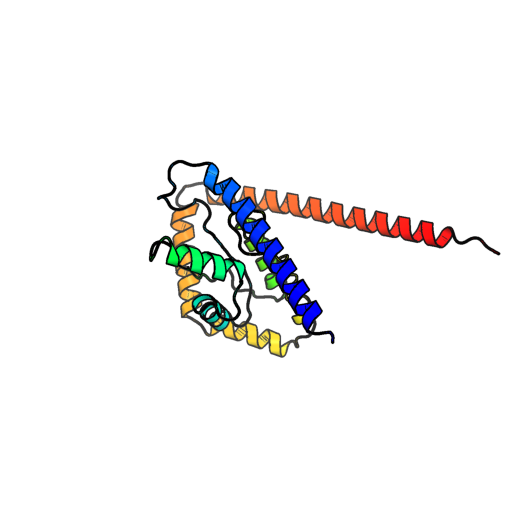 A 1 141 ? 11.131 -13.269 -17.936 1.00 50.41 141 GLU A C 1
ATOM 1151 O O . GLU A 1 141 ? 10.109 -13.442 -17.271 1.00 50.41 141 GLU A O 1
ATOM 1156 N N . LEU A 1 142 ? 11.332 -12.167 -18.664 1.00 50.28 142 LEU A N 1
ATOM 1157 C CA . LEU A 1 142 ? 10.335 -11.108 -18.827 1.00 50.28 142 LEU A CA 1
ATOM 1158 C C . LEU A 1 142 ? 9.118 -11.594 -19.629 1.00 50.28 142 LEU A C 1
ATOM 1160 O O . LEU A 1 142 ? 7.980 -11.375 -19.218 1.00 50.28 142 LEU A O 1
ATOM 1164 N N . ASN A 1 143 ? 9.336 -12.353 -20.705 1.00 48.72 143 ASN A N 1
ATOM 1165 C CA . ASN A 1 143 ? 8.253 -12.942 -21.500 1.00 48.72 143 ASN A CA 1
ATOM 1166 C C . ASN A 1 143 ? 7.395 -13.953 -20.720 1.00 48.72 143 ASN A C 1
ATOM 1168 O O . ASN A 1 143 ? 6.183 -14.030 -20.925 1.00 48.72 143 ASN A O 1
ATOM 1172 N N . MET A 1 144 ? 7.980 -14.680 -19.766 1.00 49.84 144 MET A N 1
ATOM 1173 C CA . MET A 1 144 ? 7.228 -15.575 -18.878 1.00 49.84 144 MET A CA 1
ATOM 1174 C C . MET A 1 144 ? 6.315 -14.828 -17.891 1.00 49.84 144 MET A C 1
ATOM 1176 O O . MET A 1 144 ? 5.271 -15.363 -17.513 1.00 49.84 144 MET A O 1
ATOM 1180 N N . LEU A 1 145 ? 6.659 -13.594 -17.501 1.00 46.38 145 LEU A N 1
ATOM 1181 C CA . LEU A 1 145 ? 5.772 -12.715 -16.724 1.00 46.38 145 LEU A CA 1
ATOM 1182 C C . LEU A 1 145 ? 4.515 -12.349 -17.524 1.00 46.38 145 LEU A C 1
ATOM 1184 O O . LEU A 1 145 ? 3.407 -12.369 -16.986 1.00 46.38 145 LEU A O 1
ATOM 1188 N N . PHE A 1 146 ? 4.682 -12.044 -18.815 1.00 43.81 146 PHE A N 1
ATOM 1189 C CA . PHE A 1 146 ? 3.579 -11.658 -19.698 1.00 43.81 146 PHE A CA 1
ATOM 1190 C C . PHE A 1 146 ? 2.594 -12.801 -19.941 1.00 43.81 146 PHE A C 1
ATOM 1192 O O . PHE A 1 146 ? 1.391 -12.568 -19.966 1.00 43.81 146 PHE A O 1
ATOM 1199 N N . LEU A 1 147 ? 3.061 -14.050 -19.986 1.00 44.25 147 LEU A N 1
ATOM 1200 C CA . LEU A 1 147 ? 2.179 -15.218 -20.101 1.00 44.25 147 LEU A CA 1
ATOM 1201 C C . LEU A 1 147 ? 1.292 -15.436 -18.858 1.00 44.25 147 LEU A C 1
ATOM 1203 O O . LEU A 1 147 ? 0.183 -15.956 -18.979 1.00 44.25 147 LEU A O 1
ATOM 1207 N N . TYR A 1 148 ? 1.721 -15.003 -17.665 1.00 43.28 148 TYR A N 1
ATOM 1208 C CA . TYR A 1 148 ? 0.887 -15.060 -16.453 1.00 43.28 148 TYR A CA 1
ATOM 1209 C C . TYR A 1 148 ? -0.282 -14.062 -16.482 1.00 43.28 148 TYR A C 1
ATOM 1211 O O . TYR A 1 148 ? -1.331 -14.342 -15.898 1.00 43.28 148 TYR A O 1
ATOM 1219 N N . LYS A 1 149 ? -0.128 -12.933 -17.189 1.00 44.38 149 LYS A N 1
ATOM 1220 C CA . LYS A 1 149 ? -1.187 -11.932 -17.417 1.00 44.38 149 LYS A CA 1
ATOM 1221 C C . LYS A 1 149 ? -2.370 -12.516 -18.202 1.00 44.38 149 LYS A C 1
ATOM 1223 O O . LYS A 1 149 ? -3.517 -12.144 -17.945 1.00 44.38 149 LYS A O 1
ATOM 1228 N N . ASP A 1 150 ? -2.089 -13.461 -19.098 1.00 45.22 150 ASP A N 1
ATOM 1229 C CA . ASP A 1 150 ? -3.083 -14.125 -19.949 1.00 45.22 150 ASP A CA 1
ATOM 1230 C C . ASP A 1 150 ? -3.671 -15.403 -19.326 1.00 45.22 150 ASP A C 1
ATOM 1232 O O . ASP A 1 150 ? -4.757 -15.838 -19.709 1.00 45.22 150 ASP A O 1
ATOM 1236 N N . ALA A 1 151 ? -2.992 -16.005 -18.345 1.00 47.06 151 ALA A N 1
ATOM 1237 C CA . ALA A 1 151 ? -3.379 -17.305 -17.798 1.00 47.06 151 ALA A CA 1
ATOM 1238 C C . ALA A 1 151 ? -4.470 -17.251 -16.709 1.00 47.06 151 ALA A C 1
ATOM 1240 O O . ALA A 1 151 ? -5.168 -18.246 -16.501 1.00 47.06 151 ALA A O 1
ATOM 1241 N N . ASP A 1 152 ? -4.646 -16.129 -15.999 1.00 58.53 152 ASP A N 1
ATOM 1242 C CA . ASP A 1 152 ? -5.559 -16.059 -14.847 1.00 58.53 152 ASP A CA 1
ATOM 1243 C C . ASP A 1 152 ? -6.840 -15.259 -15.137 1.00 58.53 152 ASP A C 1
ATOM 1245 O O . ASP A 1 152 ? -6.994 -14.082 -14.791 1.00 58.53 152 ASP A O 1
ATOM 1249 N N . GLY A 1 15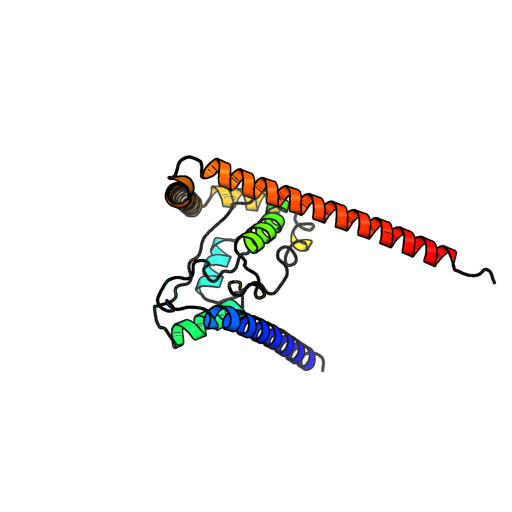3 ? -7.816 -15.941 -15.741 1.00 58.59 153 GLY A N 1
ATOM 1250 C CA . GLY A 1 153 ? -9.131 -15.375 -16.052 1.00 58.59 153 GLY A CA 1
ATOM 1251 C C . GLY A 1 153 ? -9.939 -14.911 -14.828 1.00 58.59 153 GLY A C 1
ATOM 1252 O O . GLY A 1 153 ? -10.925 -14.191 -14.992 1.00 58.59 153 GLY A O 1
ATOM 1253 N N . SER A 1 154 ? -9.554 -15.289 -13.601 1.00 58.12 154 SER A N 1
ATOM 1254 C CA . SER A 1 154 ? -10.214 -14.810 -12.379 1.00 58.12 154 SER A CA 1
ATOM 1255 C C . SER A 1 154 ? -9.766 -13.396 -12.002 1.00 58.12 154 SER A C 1
ATOM 1257 O O . SER A 1 154 ? -10.599 -12.575 -11.613 1.00 58.12 154 SER A O 1
ATOM 1259 N N . ILE A 1 155 ? -8.482 -13.083 -12.204 1.00 57.50 155 ILE A N 1
ATOM 1260 C CA . ILE A 1 155 ? -7.924 -11.740 -12.006 1.00 57.50 155 ILE A CA 1
ATOM 1261 C C . ILE A 1 155 ? -8.491 -10.784 -13.053 1.00 57.50 155 ILE A C 1
ATOM 1263 O O . ILE A 1 155 ? -8.975 -9.710 -12.702 1.00 57.50 155 ILE A O 1
ATOM 1267 N N . GLN A 1 156 ? -8.502 -11.193 -14.326 1.00 60.69 156 GLN A N 1
ATOM 1268 C CA . GLN A 1 156 ? -9.057 -10.371 -15.406 1.00 60.69 156 GLN A CA 1
ATOM 1269 C C . GLN A 1 156 ? -10.538 -10.042 -15.176 1.00 60.69 156 GLN A C 1
ATOM 1271 O O . GLN A 1 156 ? -10.976 -8.918 -15.421 1.00 60.69 156 GLN A O 1
ATOM 1276 N N . ARG A 1 157 ? -11.311 -11.005 -14.656 1.00 67.75 157 ARG A N 1
ATOM 1277 C CA . ARG A 1 157 ? -12.720 -10.791 -14.316 1.00 67.75 157 ARG A CA 1
ATOM 1278 C C . ARG A 1 157 ? -12.890 -9.778 -13.186 1.00 67.75 157 ARG A C 1
ATOM 1280 O O . ARG A 1 157 ? -13.671 -8.850 -13.354 1.00 67.75 157 ARG A O 1
ATOM 1287 N N . ARG A 1 158 ? -12.133 -9.909 -12.090 1.00 64.06 158 ARG A N 1
ATOM 1288 C CA . ARG A 1 158 ? -12.200 -8.963 -10.962 1.00 64.06 158 ARG A CA 1
ATOM 1289 C C . ARG A 1 158 ? -11.772 -7.556 -11.359 1.00 64.06 158 ARG A C 1
ATOM 1291 O O . ARG A 1 158 ? -12.456 -6.612 -11.011 1.00 64.06 158 ARG A O 1
ATOM 1298 N N . LEU A 1 159 ? -10.710 -7.414 -12.153 1.00 59.59 159 LEU A N 1
ATOM 1299 C CA . LEU A 1 159 ? -10.295 -6.117 -12.701 1.00 59.59 159 LEU A CA 1
ATOM 1300 C C . LEU A 1 159 ? -11.402 -5.465 -13.535 1.00 59.59 159 LEU A C 1
ATOM 1302 O O . LEU A 1 159 ? -11.624 -4.258 -13.455 1.00 59.59 159 LEU A O 1
ATOM 1306 N N . LYS A 1 160 ? -12.111 -6.266 -14.336 1.00 66.06 160 LYS A N 1
ATOM 1307 C CA . LYS A 1 160 ? -13.238 -5.779 -15.129 1.00 66.06 160 LYS A CA 1
ATOM 1308 C C . LYS A 1 160 ? -14.412 -5.357 -14.241 1.00 66.06 160 LYS A C 1
ATOM 1310 O O . LYS A 1 160 ? -14.962 -4.283 -14.463 1.00 66.06 160 LYS A O 1
ATOM 1315 N N . GLU A 1 161 ? -14.765 -6.170 -13.248 1.00 69.31 161 GLU A N 1
ATOM 1316 C CA . GLU A 1 161 ? -15.832 -5.886 -12.278 1.00 69.31 161 GLU A CA 1
ATOM 1317 C C . GLU A 1 161 ? -15.519 -4.631 -11.442 1.00 69.31 161 GLU A C 1
ATOM 1319 O O . GLU A 1 161 ? -16.348 -3.723 -11.382 1.00 69.31 161 GLU A O 1
ATOM 1324 N N . ASP A 1 162 ? -14.306 -4.520 -10.894 1.00 59.69 162 ASP A N 1
ATOM 1325 C CA . ASP A 1 162 ? -13.837 -3.358 -10.129 1.00 59.69 162 ASP A CA 1
ATOM 1326 C C . ASP A 1 162 ? -13.800 -2.100 -11.014 1.00 59.69 162 ASP A C 1
ATOM 1328 O O . ASP A 1 162 ? -14.260 -1.034 -10.605 1.00 59.69 162 ASP A O 1
ATOM 1332 N N . GLY A 1 163 ? -13.352 -2.215 -12.269 1.00 57.69 163 GLY A N 1
ATOM 1333 C CA . GLY A 1 163 ? -13.365 -1.107 -13.228 1.00 57.69 163 GLY A CA 1
ATOM 1334 C C . GLY A 1 163 ? -14.775 -0.673 -13.653 1.00 57.69 163 GLY A C 1
ATOM 1335 O O . GLY A 1 163 ? -15.018 0.501 -13.939 1.00 57.69 163 GLY A O 1
ATOM 1336 N N . GLU A 1 164 ? -15.740 -1.589 -13.721 1.00 67.12 164 GLU A N 1
ATOM 1337 C CA . GLU A 1 164 ? -17.156 -1.257 -13.937 1.00 67.12 164 GLU A CA 1
ATOM 1338 C C . GLU A 1 164 ? -17.788 -0.605 -12.701 1.00 67.12 164 GLU A C 1
ATOM 1340 O O . GLU A 1 164 ? -18.570 0.340 -12.839 1.00 67.12 164 GLU A O 1
ATOM 1345 N N . LEU A 1 165 ? -17.429 -1.060 -11.501 1.00 63.78 165 LEU A N 1
ATOM 1346 C CA . LEU A 1 165 ? -17.897 -0.488 -10.244 1.00 63.78 165 LEU A CA 1
ATOM 1347 C C . LEU A 1 165 ? -17.341 0.924 -10.023 1.00 63.78 165 LEU A C 1
ATOM 1349 O O . LEU A 1 165 ? -18.116 1.835 -9.737 1.00 63.78 165 LEU A O 1
ATOM 1353 N N . ALA A 1 166 ? -16.040 1.135 -10.242 1.00 55.00 166 ALA A N 1
ATOM 1354 C CA . ALA A 1 166 ? -15.405 2.451 -10.187 1.00 55.00 166 ALA A CA 1
ATOM 1355 C C . ALA A 1 166 ? -16.043 3.423 -11.192 1.00 55.00 166 ALA A C 1
ATOM 1357 O O . ALA A 1 166 ? -16.375 4.553 -10.844 1.00 55.00 166 ALA A O 1
ATOM 1358 N N . ARG A 1 167 ? -16.343 2.961 -12.417 1.00 60.38 167 ARG A N 1
ATOM 1359 C CA . ARG A 1 167 ? -17.107 3.749 -13.403 1.00 60.38 167 ARG A CA 1
ATOM 1360 C C . ARG A 1 167 ? -18.484 4.168 -12.900 1.00 60.38 167 ARG A C 1
ATOM 1362 O O . ARG A 1 167 ? -18.881 5.310 -13.102 1.00 60.38 167 ARG A O 1
ATOM 1369 N N . LYS A 1 168 ? -19.207 3.278 -12.222 1.00 64.94 168 LYS A N 1
ATOM 1370 C CA . LYS A 1 168 ? -20.524 3.599 -11.653 1.00 64.94 168 LYS A CA 1
ATOM 1371 C C . LYS A 1 168 ? -20.441 4.552 -10.459 1.00 64.94 168 LYS A C 1
ATOM 1373 O O . LYS A 1 168 ? -21.296 5.425 -10.344 1.00 64.94 168 LYS A O 1
ATOM 1378 N N . LEU A 1 169 ? -19.452 4.375 -9.583 1.00 59.50 169 LEU A N 1
ATOM 1379 C CA . LEU A 1 169 ? -19.318 5.134 -8.337 1.00 59.50 169 LEU A CA 1
ATOM 1380 C C . LEU A 1 169 ? -18.711 6.527 -8.553 1.00 59.50 169 LEU A C 1
ATOM 1382 O O . LEU A 1 169 ? -19.255 7.507 -8.044 1.00 59.50 169 LEU A O 1
ATOM 1386 N N . ASP A 1 170 ? -17.642 6.634 -9.343 1.00 55.03 170 ASP A N 1
ATOM 1387 C CA . ASP A 1 170 ? -16.923 7.898 -9.533 1.00 55.03 170 ASP A CA 1
ATOM 1388 C C . ASP A 1 170 ? -17.375 8.663 -10.781 1.00 55.03 170 ASP A C 1
ATOM 1390 O O . ASP A 1 170 ? -17.471 9.891 -10.739 1.00 55.03 170 ASP A O 1
ATOM 1394 N N . PHE A 1 171 ? -17.762 7.962 -11.854 1.00 51.81 171 PHE A N 1
ATOM 1395 C CA . PHE A 1 171 ? -18.064 8.563 -13.163 1.00 51.81 171 PHE A CA 1
ATOM 1396 C C . PHE A 1 171 ? -19.547 8.525 -13.563 1.00 51.81 171 PHE A C 1
ATOM 1398 O O . PHE A 1 171 ? -19.901 8.904 -14.676 1.00 51.81 171 PHE A O 1
ATOM 1405 N N . GLY A 1 172 ? -20.449 8.117 -12.663 1.00 55.62 172 GLY A N 1
ATOM 1406 C CA . GLY A 1 172 ? -21.897 8.109 -12.927 1.00 55.62 172 GLY A CA 1
ATOM 1407 C C . GLY A 1 172 ? -22.524 9.503 -13.096 1.00 55.62 172 GLY A C 1
ATOM 1408 O O . GLY A 1 172 ? -23.691 9.620 -13.468 1.00 55.62 172 GLY A O 1
ATOM 1409 N N . ARG A 1 173 ? -21.760 10.564 -12.819 1.00 62.38 173 ARG A N 1
ATOM 1410 C CA . ARG A 1 173 ? -22.164 11.974 -12.905 1.00 62.38 173 ARG A CA 1
ATOM 1411 C C . ARG A 1 173 ? -21.567 12.598 -14.177 1.00 62.38 173 ARG A C 1
ATOM 1413 O O . ARG A 1 173 ? -20.360 12.459 -14.384 1.00 62.38 173 ARG A O 1
ATOM 1420 N N . PRO A 1 174 ? -22.362 13.302 -15.007 1.00 59.91 174 PRO A N 1
ATOM 1421 C CA . PRO A 1 174 ? -21.845 13.994 -16.189 1.00 59.91 174 PRO A CA 1
ATOM 1422 C C . PRO A 1 174 ? -20.716 14.960 -15.801 1.00 59.91 174 PRO A C 1
ATOM 1424 O O . PRO A 1 174 ? -20.881 15.719 -14.848 1.00 59.91 174 PRO A O 1
ATOM 1427 N N . GLY A 1 175 ? -19.584 14.935 -16.511 1.00 67.06 175 GLY A N 1
ATOM 1428 C CA . GLY A 1 175 ? -18.440 15.820 -16.243 1.00 67.06 175 GLY A CA 1
ATOM 1429 C C . GLY A 1 175 ? -17.364 15.260 -15.301 1.00 67.06 175 GLY A C 1
ATOM 1430 O O . GLY A 1 175 ? -16.286 15.838 -15.190 1.00 67.06 175 GLY A O 1
ATOM 1431 N N . ALA A 1 176 ? -17.622 14.144 -14.607 1.00 64.56 176 ALA A N 1
ATOM 1432 C CA . ALA A 1 176 ? -16.673 13.589 -13.633 1.00 64.56 176 ALA A CA 1
ATOM 1433 C C . ALA A 1 176 ? -15.392 13.039 -14.284 1.00 64.56 176 ALA A C 1
ATOM 1435 O O . ALA A 1 176 ? -14.332 13.022 -13.659 1.00 64.56 176 ALA A O 1
ATOM 1436 N N . GLN A 1 177 ? -15.485 12.608 -15.546 1.00 59.59 177 GLN A N 1
ATOM 1437 C CA . GLN A 1 177 ? -14.331 12.128 -16.297 1.00 59.59 177 GLN A CA 1
ATOM 1438 C C . GLN A 1 177 ? -13.422 13.284 -16.710 1.00 59.59 177 GLN A C 1
ATOM 1440 O O . GLN A 1 177 ? -12.219 13.201 -16.484 1.00 59.59 177 GLN A O 1
ATOM 1445 N N . GLU A 1 178 ? -13.987 14.378 -17.226 1.00 72.00 178 GLU A N 1
ATOM 1446 C CA . GLU A 1 178 ? -13.227 15.588 -17.543 1.00 72.00 178 GLU A CA 1
ATOM 1447 C C . GLU A 1 178 ? -12.587 16.213 -16.291 1.00 72.00 178 GLU A C 1
ATOM 1449 O O . GLU A 1 178 ? -11.447 16.669 -16.347 1.00 72.00 178 GLU A O 1
ATOM 1454 N N . GLU A 1 179 ? -13.271 16.185 -15.140 1.00 70.62 179 GLU A N 1
ATOM 1455 C CA . GLU A 1 179 ? -12.718 16.701 -13.879 1.00 70.62 179 GLU A CA 1
ATOM 1456 C C . GLU A 1 179 ? -11.524 15.871 -13.378 1.00 70.62 179 GLU A C 1
ATOM 1458 O O . GLU A 1 179 ? -10.518 16.433 -12.936 1.00 70.62 179 GLU A O 1
ATOM 1463 N N . LEU A 1 180 ? -11.618 14.536 -13.438 1.00 63.94 180 LEU A N 1
ATOM 1464 C CA . LEU A 1 180 ? -10.512 13.668 -13.037 1.00 63.94 180 LEU A CA 1
ATOM 1465 C C . LEU A 1 180 ? -9.319 13.823 -13.980 1.00 63.94 180 LEU A C 1
ATOM 1467 O O . LEU A 1 180 ? -8.194 13.935 -13.501 1.00 63.94 180 LEU A O 1
ATOM 1471 N N . VAL A 1 181 ? -9.565 13.858 -15.292 1.00 68.06 181 VAL A N 1
ATOM 1472 C CA . VAL A 1 181 ? -8.514 14.080 -16.294 1.00 68.06 181 VAL A CA 1
ATOM 1473 C C . VAL A 1 181 ? -7.801 15.402 -16.021 1.00 68.06 181 VAL A C 1
ATOM 1475 O O . VAL A 1 181 ? -6.585 15.393 -15.886 1.00 68.06 181 VAL A O 1
ATOM 1478 N N . GLY A 1 182 ? -8.534 16.495 -15.784 1.00 71.12 182 GLY A N 1
ATOM 1479 C CA . GLY A 1 182 ? -7.919 17.785 -15.461 1.00 71.12 182 GLY A CA 1
ATOM 1480 C C . GLY A 1 182 ? -7.113 17.787 -14.152 1.00 71.12 182 GLY A C 1
ATOM 1481 O O . GLY A 1 182 ? -6.103 18.481 -14.048 1.00 71.12 182 GLY A O 1
ATOM 1482 N N . LYS A 1 183 ? -7.514 17.000 -13.141 1.00 66.75 183 LYS A N 1
ATOM 1483 C CA . LYS A 1 183 ? -6.711 16.812 -11.917 1.00 66.75 183 LYS A CA 1
ATOM 1484 C C . LYS A 1 183 ? -5.427 16.036 -12.191 1.00 66.75 183 LYS A C 1
ATOM 1486 O O . LYS A 1 183 ? -4.368 16.465 -11.749 1.00 66.75 183 LYS A O 1
ATOM 1491 N N . VAL A 1 184 ? -5.521 14.931 -12.929 1.00 60.69 184 VAL A N 1
ATOM 1492 C CA . VAL A 1 184 ? -4.364 14.099 -13.281 1.00 60.69 184 VAL A CA 1
ATOM 1493 C C . VAL A 1 184 ? -3.382 14.878 -14.156 1.00 60.69 184 VAL A C 1
ATOM 1495 O O . VAL A 1 184 ? -2.187 14.836 -13.893 1.00 60.69 184 VAL A O 1
ATOM 1498 N N . GLU A 1 185 ? -3.864 15.636 -15.141 1.00 67.25 185 GLU A N 1
ATOM 1499 C CA . GLU A 1 185 ? -3.032 16.505 -15.983 1.00 67.25 185 GLU A CA 1
ATOM 1500 C C . GLU A 1 185 ? -2.283 17.546 -15.147 1.00 67.25 185 GLU A C 1
ATOM 1502 O O . GLU A 1 185 ? -1.073 17.700 -15.289 1.00 67.25 185 GLU A O 1
ATOM 1507 N N . LYS A 1 186 ? -2.966 18.189 -14.196 1.00 70.12 186 LYS A N 1
ATOM 1508 C CA . LYS A 1 186 ? -2.338 19.146 -13.280 1.00 70.12 186 LYS A CA 1
ATOM 1509 C C . LYS A 1 186 ? -1.275 18.502 -12.381 1.00 70.12 186 LYS A C 1
ATOM 1511 O O . LYS A 1 186 ? -0.248 19.120 -12.100 1.00 70.12 186 LYS A O 1
ATOM 1516 N N . ASP A 1 187 ? -1.515 17.279 -11.916 1.00 57.62 187 ASP A N 1
ATOM 1517 C CA . ASP A 1 187 ? -0.547 16.537 -11.106 1.00 57.62 187 ASP A CA 1
ATOM 1518 C C . ASP A 1 187 ? 0.673 16.105 -11.945 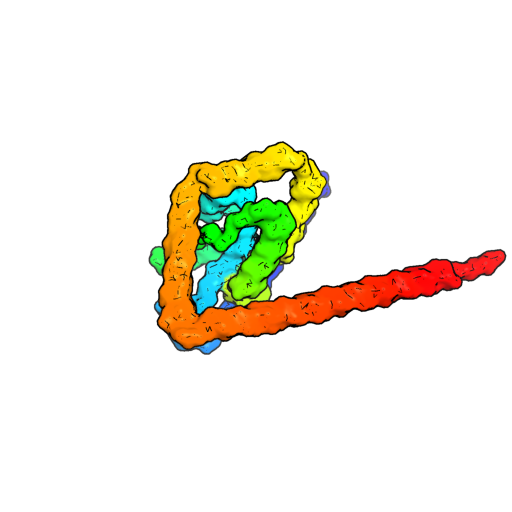1.00 57.62 187 ASP A C 1
ATOM 1520 O O . ASP A 1 187 ? 1.805 16.177 -11.460 1.00 57.62 187 ASP A O 1
ATOM 1524 N N . ILE A 1 188 ? 0.467 15.737 -13.218 1.00 59.66 188 ILE A N 1
ATOM 1525 C CA . ILE A 1 188 ? 1.540 15.454 -14.186 1.00 59.66 188 ILE A CA 1
ATOM 1526 C C . ILE A 1 188 ? 2.388 16.707 -14.432 1.00 59.66 188 ILE A C 1
ATOM 1528 O O . ILE A 1 188 ? 3.608 16.633 -14.306 1.00 59.66 188 ILE A O 1
ATOM 1532 N N . GLU A 1 189 ? 1.773 17.863 -14.696 1.00 75.25 189 GLU A N 1
ATOM 1533 C CA . GLU A 1 189 ? 2.490 19.141 -14.843 1.00 75.25 189 GLU A CA 1
ATOM 1534 C C . GLU A 1 189 ? 3.321 19.469 -13.591 1.00 75.25 189 GLU A C 1
ATOM 1536 O O . GLU A 1 189 ? 4.470 19.915 -13.679 1.00 75.25 189 GLU A O 1
ATOM 1541 N N . GLY A 1 190 ? 2.766 19.199 -12.404 1.00 69.81 190 GLY A N 1
ATOM 1542 C CA . GLY A 1 190 ? 3.482 19.323 -11.137 1.00 69.81 190 GLY A CA 1
ATOM 1543 C C . GLY A 1 190 ? 4.705 18.404 -11.055 1.00 69.81 190 GLY A C 1
ATOM 1544 O O . GLY A 1 190 ? 5.778 18.841 -10.636 1.00 69.81 190 GLY A O 1
ATOM 1545 N N . MET A 1 191 ? 4.576 17.148 -11.487 1.00 56.81 191 MET A N 1
ATOM 1546 C CA . MET A 1 191 ? 5.688 16.194 -11.534 1.00 56.81 191 MET A CA 1
ATOM 1547 C C . MET A 1 191 ? 6.762 16.587 -12.551 1.00 56.81 191 MET A C 1
ATOM 1549 O O . MET A 1 191 ? 7.946 16.478 -12.237 1.00 56.81 191 MET A O 1
ATOM 1553 N N . GLU A 1 192 ? 6.387 17.080 -13.731 1.00 74.12 192 GLU A N 1
ATOM 1554 C CA . GLU A 1 192 ? 7.339 17.576 -14.733 1.00 74.12 192 GLU A CA 1
ATOM 1555 C C . GLU A 1 192 ? 8.134 18.781 -14.214 1.00 74.12 192 GLU A C 1
ATOM 1557 O O . GLU A 1 192 ? 9.347 18.873 -14.425 1.00 74.12 192 GLU A O 1
ATOM 1562 N N . ALA A 1 193 ? 7.479 19.682 -13.476 1.00 71.56 193 ALA A N 1
ATOM 1563 C CA . ALA A 1 193 ? 8.150 20.800 -12.823 1.00 71.56 193 ALA A CA 1
ATOM 1564 C C . ALA A 1 193 ? 9.160 20.325 -11.765 1.00 71.56 193 ALA A C 1
ATOM 1566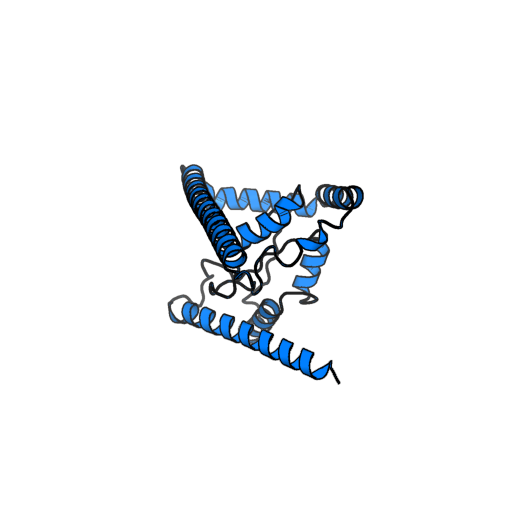 O O . ALA A 1 193 ? 10.276 20.846 -11.703 1.00 71.56 193 ALA A O 1
ATOM 1567 N N . VAL A 1 194 ? 8.805 19.308 -10.971 1.00 62.12 194 VAL A N 1
ATOM 1568 C CA . VAL A 1 194 ? 9.728 18.678 -10.012 1.00 62.12 194 VAL A CA 1
ATOM 1569 C C . VAL A 1 194 ? 10.907 18.025 -10.735 1.00 62.12 194 VAL A C 1
ATOM 1571 O O . VAL A 1 194 ? 12.044 18.183 -10.297 1.00 62.12 194 VAL A O 1
ATOM 1574 N N . LEU A 1 195 ? 10.666 17.342 -11.857 1.00 67.44 195 LEU A N 1
ATOM 1575 C CA . LEU A 1 195 ? 11.709 16.694 -12.655 1.00 67.44 195 LEU A CA 1
ATOM 1576 C C . LEU A 1 195 ? 12.734 17.704 -13.183 1.00 67.44 195 LEU A C 1
ATOM 1578 O O . LEU A 1 195 ? 13.932 17.511 -12.982 1.00 67.44 195 LEU A O 1
ATOM 1582 N N . LYS A 1 196 ? 12.269 18.827 -13.746 1.00 76.69 196 LYS A N 1
ATOM 1583 C CA . LYS A 1 196 ? 13.145 19.939 -14.151 1.00 76.69 196 LYS A CA 1
ATOM 1584 C C . LYS A 1 196 ? 13.960 20.486 -12.987 1.00 76.69 196 LYS A C 1
ATOM 1586 O O . LYS A 1 196 ? 15.142 20.766 -13.137 1.00 76.69 196 LYS A O 1
ATOM 1591 N N . MET A 1 197 ? 13.344 20.622 -11.815 1.00 70.69 197 MET A N 1
ATOM 1592 C CA . MET A 1 197 ? 14.037 21.109 -10.623 1.00 70.69 197 MET A CA 1
ATOM 1593 C C . MET A 1 197 ? 15.161 20.153 -10.193 1.00 70.69 197 MET A C 1
ATOM 1595 O O . MET A 1 197 ? 16.239 20.600 -9.810 1.00 70.69 197 MET A O 1
ATOM 1599 N N . VAL A 1 198 ? 14.933 18.840 -10.297 1.00 70.75 198 VAL A N 1
ATOM 1600 C CA . VAL A 1 198 ? 15.947 17.808 -10.028 1.00 70.75 198 VAL A CA 1
ATOM 1601 C C . VAL A 1 198 ? 17.085 17.856 -11.052 1.00 70.75 198 VAL A C 1
ATOM 1603 O O . VAL A 1 198 ? 18.243 17.707 -10.663 1.00 70.75 198 VAL A O 1
ATOM 1606 N N . GLU A 1 199 ? 16.789 18.088 -12.331 1.00 80.81 199 GLU A N 1
ATOM 1607 C CA . GLU A 1 199 ? 17.811 18.283 -13.371 1.00 80.81 199 GLU A CA 1
ATOM 1608 C C . GLU A 1 199 ? 18.672 19.517 -13.087 1.00 80.81 199 GLU A C 1
ATOM 1610 O O . GLU A 1 199 ? 19.894 19.411 -13.058 1.00 80.81 199 GLU A O 1
ATOM 1615 N N . THR A 1 200 ? 18.058 20.651 -12.740 1.00 80.12 200 THR A N 1
ATOM 1616 C CA . THR A 1 200 ? 18.800 21.864 -12.360 1.00 80.12 200 THR A CA 1
ATOM 1617 C C . THR A 1 200 ? 19.687 21.638 -11.132 1.00 80.12 200 THR A C 1
ATOM 1619 O O . THR A 1 200 ? 20.808 22.135 -11.071 1.00 80.12 200 THR A O 1
ATOM 1622 N N . ILE A 1 201 ? 19.223 20.870 -10.140 1.00 75.75 201 ILE A N 1
ATOM 1623 C CA . ILE A 1 201 ? 20.040 20.530 -8.965 1.00 75.75 201 ILE A CA 1
ATOM 1624 C C . ILE A 1 201 ? 21.255 19.682 -9.363 1.00 75.75 201 ILE A C 1
ATOM 1626 O O . ILE A 1 201 ? 22.336 19.903 -8.820 1.00 75.75 201 ILE A O 1
ATOM 1630 N N . LYS A 1 202 ? 21.107 1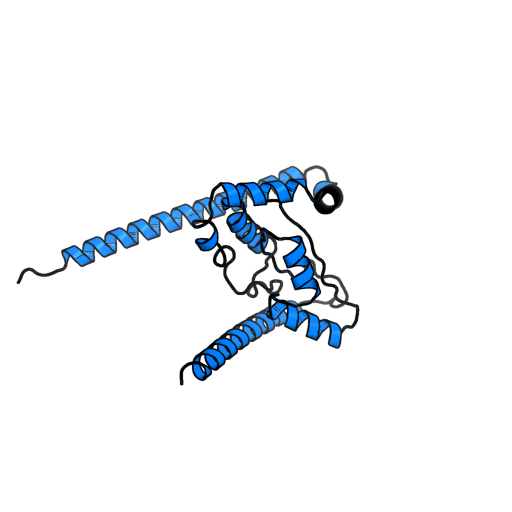8.747 -10.309 1.00 76.94 202 LYS A N 1
ATOM 1631 C CA . LYS A 1 202 ? 22.235 17.956 -10.825 1.00 76.94 202 LYS A CA 1
ATOM 1632 C C . LYS A 1 202 ? 23.256 18.827 -11.550 1.00 76.94 202 LYS A C 1
ATOM 1634 O O . LYS A 1 202 ? 24.439 18.702 -11.264 1.00 76.94 202 LYS A O 1
ATOM 1639 N N . GLU A 1 203 ? 22.808 19.750 -12.398 1.00 81.94 203 GLU A N 1
ATOM 1640 C CA . GLU A 1 203 ? 23.696 20.701 -13.085 1.00 81.94 203 GLU A CA 1
ATOM 1641 C C . GLU A 1 203 ? 24.479 21.569 -12.086 1.00 81.94 203 GLU A C 1
ATOM 1643 O O . GLU A 1 203 ? 25.680 21.781 -12.235 1.00 81.94 203 GLU A O 1
ATOM 1648 N N . ILE A 1 204 ? 23.822 22.037 -11.017 1.00 77.88 204 ILE A N 1
ATOM 1649 C CA . ILE A 1 204 ? 24.484 22.794 -9.944 1.00 77.88 204 ILE A CA 1
ATOM 1650 C C . ILE A 1 204 ? 25.524 21.929 -9.220 1.00 77.88 204 ILE A C 1
ATOM 1652 O O . ILE A 1 204 ? 26.617 22.411 -8.925 1.00 77.88 204 ILE A O 1
ATOM 1656 N N . GLN A 1 205 ? 25.205 20.663 -8.941 1.00 75.62 205 GLN A N 1
ATOM 1657 C CA . GLN A 1 205 ? 26.137 19.735 -8.301 1.00 75.62 205 GLN A CA 1
ATOM 1658 C C . GLN A 1 205 ? 27.363 19.463 -9.175 1.00 75.62 205 GLN A C 1
ATOM 1660 O O . GLN A 1 205 ? 28.471 19.479 -8.649 1.00 75.62 205 GLN A O 1
ATOM 1665 N N . GLU A 1 206 ? 27.175 19.275 -10.484 1.00 78.94 206 GLU A N 1
ATOM 1666 C CA . GLU A 1 206 ? 28.262 19.075 -11.449 1.00 78.94 206 GLU A CA 1
ATOM 1667 C C . GLU A 1 206 ? 29.206 20.289 -11.491 1.00 78.94 206 GLU A C 1
ATOM 1669 O O . GLU A 1 206 ? 30.423 20.127 -11.354 1.00 78.94 206 GLU A O 1
ATOM 1674 N N . LEU A 1 207 ? 28.652 21.507 -11.541 1.00 74.88 207 LEU A N 1
ATOM 1675 C CA . LEU A 1 207 ? 29.416 22.762 -11.507 1.00 74.88 207 LEU A CA 1
ATOM 1676 C C . LEU A 1 207 ? 30.197 22.970 -10.199 1.00 74.88 207 LEU A C 1
ATOM 1678 O O . LEU A 1 207 ? 31.302 23.523 -10.214 1.00 74.88 207 LEU A O 1
ATOM 1682 N N . ASP A 1 208 ? 29.644 22.549 -9.060 1.00 71.75 208 ASP A N 1
ATOM 1683 C CA . ASP A 1 208 ? 30.348 22.610 -7.776 1.00 71.75 208 ASP A CA 1
ATOM 1684 C C . ASP A 1 208 ? 31.489 21.581 -7.711 1.00 71.75 208 ASP A C 1
ATOM 1686 O O . ASP A 1 208 ? 32.578 21.909 -7.230 1.00 71.75 208 ASP A O 1
ATOM 1690 N N . SER A 1 209 ? 31.318 20.372 -8.259 1.00 69.94 209 SER A N 1
ATOM 1691 C CA . SER A 1 209 ? 32.418 19.400 -8.376 1.00 69.94 209 SER A CA 1
ATOM 1692 C C . SER A 1 209 ? 33.562 19.899 -9.269 1.00 69.94 209 SER A C 1
ATOM 1694 O O . SER A 1 209 ? 34.721 19.804 -8.863 1.00 69.94 209 SER A O 1
ATOM 1696 N N . GLU A 1 210 ? 33.267 20.532 -10.409 1.00 68.44 210 GLU A N 1
ATOM 1697 C CA . GLU A 1 210 ? 34.291 21.102 -11.304 1.00 68.44 210 GLU A CA 1
ATOM 1698 C C . GLU A 1 210 ? 35.064 22.269 -10.665 1.00 68.44 210 GLU A C 1
ATOM 1700 O O . GLU A 1 210 ? 36.271 22.427 -10.876 1.00 68.44 210 GLU A O 1
ATOM 1705 N N . LYS A 1 211 ? 34.406 23.092 -9.839 1.00 64.69 211 LYS A N 1
ATOM 1706 C CA . LYS A 1 211 ? 35.090 24.136 -9.055 1.00 64.69 211 LYS A CA 1
ATOM 1707 C C . LYS A 1 211 ? 36.004 23.563 -7.979 1.00 64.69 211 LYS A C 1
ATOM 1709 O O . LYS A 1 211 ? 37.010 24.188 -7.650 1.00 64.69 211 LYS A O 1
ATOM 1714 N N . THR A 1 212 ? 35.657 22.403 -7.430 1.00 59.19 212 THR A N 1
ATOM 1715 C CA . THR A 1 212 ? 36.433 21.757 -6.368 1.00 59.19 212 THR A CA 1
ATOM 1716 C C . THR A 1 212 ? 37.685 21.069 -6.930 1.00 59.19 212 THR A C 1
ATOM 1718 O O . THR A 1 212 ? 38.735 21.125 -6.295 1.00 59.19 212 THR A O 1
ATOM 1721 N N . GLU A 1 213 ? 37.626 20.509 -8.145 1.00 57.97 213 GLU A N 1
ATOM 1722 C CA . GLU A 1 213 ? 38.795 19.936 -8.843 1.00 57.97 213 GLU A CA 1
ATOM 1723 C C . GLU A 1 213 ? 39.782 21.007 -9.343 1.00 57.97 213 GLU A C 1
ATOM 1725 O O . GLU A 1 213 ? 40.999 20.845 -9.221 1.00 57.97 213 GLU A O 1
ATOM 1730 N N . ASN A 1 214 ? 39.279 22.153 -9.815 1.00 57.06 214 ASN A N 1
ATOM 1731 C CA . ASN A 1 214 ? 40.112 23.281 -10.255 1.00 57.06 214 ASN A CA 1
ATOM 1732 C C . ASN A 1 214 ? 40.730 24.100 -9.100 1.00 57.06 214 ASN A C 1
ATOM 1734 O O . ASN A 1 214 ? 41.521 25.009 -9.346 1.00 57.06 214 ASN A O 1
ATOM 1738 N N . ALA A 1 215 ? 40.388 23.794 -7.844 1.00 56.72 215 ALA A N 1
ATOM 1739 C CA . ALA A 1 215 ? 40.934 24.441 -6.648 1.00 56.72 215 ALA A CA 1
ATOM 1740 C C . ALA A 1 215 ? 42.123 23.681 -6.022 1.00 56.72 215 ALA A C 1
ATOM 1742 O O . ALA A 1 215 ? 42.545 24.016 -4.912 1.00 56.72 215 ALA A O 1
ATOM 1743 N N . THR A 1 216 ? 42.675 22.671 -6.705 1.00 50.50 216 THR A N 1
ATOM 1744 C CA . THR A 1 216 ? 43.884 21.969 -6.250 1.00 50.50 216 THR A CA 1
ATOM 1745 C C . THR A 1 216 ? 45.118 22.844 -6.531 1.00 50.50 216 THR A C 1
ATOM 1747 O O . THR A 1 216 ? 45.392 23.120 -7.698 1.00 50.50 216 THR A O 1
ATOM 1750 N N . PRO A 1 217 ? 45.864 23.322 -5.516 1.00 49.25 217 PRO A N 1
ATOM 1751 C CA . PRO A 1 217 ? 46.990 24.220 -5.747 1.00 49.25 217 PRO A CA 1
ATOM 1752 C C . PRO A 1 217 ? 48.191 23.455 -6.319 1.00 49.25 217 PRO A C 1
ATOM 1754 O O . PRO A 1 217 ? 48.585 22.419 -5.781 1.00 49.25 217 PRO A O 1
ATOM 1757 N N . GLU A 1 218 ? 48.768 23.979 -7.405 1.00 51.47 218 GLU A N 1
ATOM 1758 C CA . GLU A 1 218 ? 50.076 23.564 -7.922 1.00 51.47 218 GLU A CA 1
ATOM 1759 C C . GLU A 1 218 ? 51.137 23.741 -6.819 1.00 51.47 218 GLU A C 1
ATOM 1761 O O . GLU A 1 218 ? 51.256 24.820 -6.233 1.00 51.47 218 GLU A O 1
ATOM 1766 N N . ASN A 1 219 ? 51.855 22.653 -6.512 1.00 45.53 219 ASN A N 1
ATOM 1767 C CA . ASN A 1 219 ? 53.019 22.637 -5.613 1.00 45.53 219 ASN A CA 1
ATOM 1768 C C . ASN A 1 219 ? 54.215 23.379 -6.214 1.00 45.53 219 ASN A C 1
ATOM 1770 O O . ASN A 1 219 ? 54.474 23.182 -7.424 1.00 45.53 219 ASN A O 1
#

Sequence (219 aa):
MVTVNKLHEQDHNRRSVVEHFVRDLRRDLDIRAGYDKPRHVPFLEVGFSDQVIKRLRAHAKHTCSNYVMNLFHAATERRFPGTFELHQHVLYLCSDPAETWLGEIAFTQLCKGYITEGSGFSHHGAGFSHGSSYWSRTEQELNMLFLYKDADGSIQRRLKEDGELARKLDFGRPGAQEELVGKVEKDIEGMEAVLKMVETIKEIQELDSEKTENATPEN

Radius of gyration: 22.06 Å; chains: 1; bounding box: 75×42×42 Å

pLDDT: mean 70.29, std 13.99, range [41.88, 91.31]